Protein AF-A0A1V4V3R1-F1 (afdb_monomer_lite)

Radius of gyration: 16.83 Å; chains: 1; bounding box: 35×44×44 Å

Foldseek 3Di:
DQDVCVLCVVPDDFDQADPVQFQDDDDDDDDVLLVVLSVDSKFWEAEEEEEELAACDPLNVLLVSLLSNVLQNQLSNLSYHYTYGYHYYNNPPPLSVVCLAPEAEQVRDDPSLVSVVVVCPRPDQLHEYEYEHQWYDYDDYPDDAEGAKDDNQVRLYIYGYRDPQSLRVVQNNLVSLPHAADPPDLLASRDRDPPPVRRPPPPDDDNDDDNVSSVSSCVSSSTGID

pLDDT: mean 78.06, std 17.36, range [31.12, 96.81]

Sequence (226 aa):
MFSLRDTLANRPLPKGYNKGMGILVLCGNRPVSITCLRNSSCPESFVVHFKSVIPIDSWVDKCINQSLIAMQRLFAKGNIAVLRGTTEDLSDDPNTQSLQDLYIGAQGNTKDVDTLIGYQNYVGYDDVIIYIVKKITMAPTALGDSPDGTTIEQINGAAVIAKDDPWVIPHEIGHILGLPHIYYDPKRLMFPTSSEARWTNWEIDPLVLSTDEYLDMKNSGITKSC

Secondary structure (DSSP, 8-state):
---HHHHGGGS-PPTT--TTSSS---SSPPPHHHHHHHH-SS-EEEEEEEEESS---HHHHHHHHHHHHHHHHHHGGGTEEEEEEEEEE-TT-TTTGGGGEEEE-TTS--HHHHHHHTT-TT--TT-EEEEEESEEEE---SS---TTEEEEGGGTEEEEE--S-TTHHHHHHHHHTTPPP--S-TTSTT-S---TTSS---SS------HHHHHHHHHSSSSB--

Structure (mmCIF, N/CA/C/O backbone):
data_AF-A0A1V4V3R1-F1
#
_entry.id   AF-A0A1V4V3R1-F1
#
loop_
_atom_site.group_PDB
_atom_site.id
_atom_site.type_symbol
_atom_site.label_atom_id
_atom_site.label_alt_id
_atom_site.label_comp_id
_atom_site.label_asym_id
_atom_site.label_entity_id
_atom_site.label_seq_id
_atom_site.pdbx_PDB_ins_code
_atom_site.Cartn_x
_atom_site.Cartn_y
_atom_site.Cartn_z
_atom_site.occupancy
_atom_site.B_iso_or_equiv
_atom_site.auth_seq_id
_atom_site.auth_comp_id
_atom_site.auth_asym_id
_atom_site.auth_atom_id
_atom_site.pdbx_PDB_model_num
ATOM 1 N N . MET A 1 1 ? -2.209 -23.113 -20.712 1.00 31.12 1 MET A N 1
ATOM 2 C CA . MET A 1 1 ? -2.692 -21.841 -20.128 1.00 31.12 1 MET A CA 1
ATOM 3 C C . MET A 1 1 ? -1.868 -21.596 -18.862 1.00 31.12 1 MET A C 1
ATOM 5 O O . MET A 1 1 ? -2.247 -22.084 -17.815 1.00 31.12 1 MET A O 1
ATOM 9 N N . PHE A 1 2 ? -0.699 -20.952 -18.967 1.00 33.59 2 PHE A N 1
ATOM 10 C CA . PHE A 1 2 ? 0.265 -20.823 -17.854 1.00 33.59 2 PHE A CA 1
ATOM 11 C C . PHE A 1 2 ? -0.167 -19.727 -16.885 1.00 33.59 2 PHE A C 1
ATOM 13 O O . PHE A 1 2 ? -0.178 -18.559 -17.258 1.00 33.59 2 PHE A O 1
ATOM 20 N N . SER A 1 3 ? -0.634 -20.067 -15.694 1.00 39.91 3 SER A N 1
ATOM 21 C CA . SER A 1 3 ? -1.041 -19.065 -14.707 1.00 39.91 3 SER A CA 1
ATOM 22 C C . SER A 1 3 ? 0.199 -18.584 -13.952 1.00 39.91 3 SER A C 1
ATOM 24 O O . SER A 1 3 ? 1.081 -19.391 -13.695 1.00 39.91 3 SER A O 1
ATOM 26 N N . LEU A 1 4 ? 0.256 -17.318 -13.515 1.00 45.78 4 LEU A N 1
ATOM 27 C CA . LEU A 1 4 ? 1.265 -16.873 -12.532 1.00 45.78 4 LEU A CA 1
ATOM 28 C C . LEU A 1 4 ? 1.260 -17.747 -11.257 1.00 45.78 4 LEU A C 1
ATOM 30 O O . LEU A 1 4 ? 2.212 -17.703 -10.485 1.00 45.78 4 LEU A O 1
ATOM 34 N N . ARG A 1 5 ? 0.204 -18.561 -11.060 1.00 47.53 5 ARG A N 1
ATOM 35 C CA . ARG A 1 5 ? 0.172 -19.672 -10.100 1.00 47.53 5 ARG A CA 1
ATOM 36 C C . ARG A 1 5 ? 1.400 -20.573 -10.194 1.00 47.53 5 ARG A C 1
ATOM 38 O O . ARG A 1 5 ? 1.842 -20.998 -9.142 1.00 47.53 5 ARG A O 1
ATOM 45 N N . ASP A 1 6 ? 1.928 -20.845 -11.386 1.00 39.03 6 ASP A N 1
ATOM 46 C CA . ASP A 1 6 ? 3.035 -21.791 -11.576 1.00 39.03 6 ASP A CA 1
ATOM 47 C C . ASP A 1 6 ? 4.399 -21.127 -11.319 1.00 39.03 6 ASP A C 1
ATOM 49 O O . ASP A 1 6 ? 5.291 -21.755 -10.760 1.00 39.03 6 ASP A O 1
A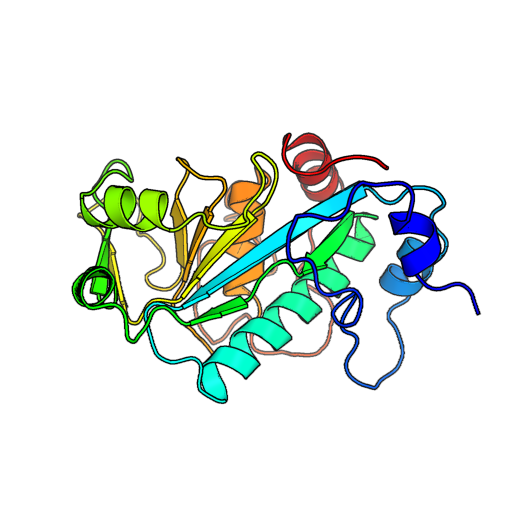TOM 53 N N . THR A 1 7 ? 4.548 -19.835 -11.638 1.00 43.34 7 THR A N 1
ATOM 54 C CA . THR A 1 7 ? 5.785 -19.069 -11.387 1.00 43.34 7 THR A CA 1
ATOM 55 C C . THR A 1 7 ? 5.934 -18.676 -9.912 1.00 43.34 7 THR A C 1
ATOM 57 O O . THR A 1 7 ? 7.035 -18.688 -9.375 1.00 43.34 7 THR A O 1
ATOM 60 N N . LEU A 1 8 ? 4.823 -18.388 -9.222 1.00 46.88 8 LEU A N 1
ATOM 61 C CA . LEU A 1 8 ? 4.808 -18.136 -7.773 1.00 46.88 8 LEU A CA 1
ATOM 62 C C . LEU A 1 8 ? 4.747 -19.425 -6.935 1.00 46.88 8 LEU A C 1
ATOM 64 O O . LEU A 1 8 ? 4.932 -19.358 -5.723 1.00 46.88 8 LEU A O 1
ATOM 68 N N . ALA A 1 9 ? 4.500 -20.594 -7.545 1.00 43.53 9 ALA A N 1
ATOM 69 C CA . ALA A 1 9 ? 4.400 -21.874 -6.833 1.00 43.53 9 ALA A CA 1
ATOM 70 C C . ALA A 1 9 ? 5.704 -22.300 -6.140 1.00 43.53 9 ALA A C 1
ATOM 72 O O . ALA A 1 9 ? 5.649 -23.119 -5.224 1.00 43.53 9 ALA A O 1
ATOM 73 N N . ASN A 1 10 ? 6.851 -21.749 -6.547 1.00 44.41 10 ASN A N 1
ATOM 74 C CA . ASN A 1 10 ? 8.146 -22.051 -5.933 1.00 44.41 10 ASN A CA 1
ATOM 75 C C . ASN A 1 10 ? 8.445 -21.207 -4.682 1.00 44.41 10 ASN A C 1
ATOM 77 O O . ASN A 1 10 ? 9.404 -21.507 -3.973 1.00 44.41 10 ASN A O 1
ATOM 81 N N . ARG A 1 11 ? 7.624 -20.194 -4.368 1.00 50.78 11 ARG A N 1
ATOM 82 C CA . ARG A 1 11 ? 7.742 -19.409 -3.133 1.00 50.78 11 ARG A CA 1
ATOM 83 C C . ARG A 1 11 ? 6.706 -19.901 -2.113 1.00 50.78 11 ARG A C 1
ATOM 85 O O . ARG A 1 11 ? 5.544 -20.099 -2.480 1.00 50.78 11 ARG A O 1
ATOM 92 N N . PRO A 1 12 ? 7.071 -20.085 -0.830 1.00 56.09 12 PRO A N 1
ATOM 93 C CA . PRO A 1 12 ? 6.089 -20.315 0.221 1.00 56.09 12 PRO A CA 1
ATOM 94 C C . PRO A 1 12 ? 5.124 -19.130 0.248 1.00 56.09 12 PRO A C 1
ATOM 96 O O . PRO A 1 12 ? 5.524 -18.001 0.521 1.00 56.09 12 PRO A O 1
ATOM 99 N N . LEU A 1 13 ? 3.860 -19.374 -0.094 1.00 58.53 13 LEU A N 1
ATOM 100 C CA . LEU A 1 13 ? 2.837 -18.339 -0.012 1.00 58.53 13 LEU A CA 1
ATOM 101 C C . LEU A 1 13 ? 2.621 -17.974 1.466 1.00 58.53 13 LEU A C 1
ATOM 103 O O . LEU A 1 13 ? 2.617 -18.885 2.304 1.00 58.53 13 LEU A O 1
ATOM 107 N N . PRO A 1 14 ? 2.407 -16.688 1.795 1.00 52.31 14 PRO A N 1
ATOM 108 C CA . PRO A 1 14 ? 2.120 -16.273 3.161 1.00 52.31 14 PRO A CA 1
ATOM 109 C C . PRO A 1 14 ? 0.958 -17.060 3.765 1.00 52.31 14 PRO A C 1
ATOM 111 O O . PRO A 1 14 ? 0.011 -17.473 3.081 1.00 52.31 14 PRO A O 1
ATOM 114 N N . LYS A 1 15 ? 1.013 -17.265 5.080 1.00 48.59 15 LYS A N 1
ATOM 115 C CA . LYS A 1 15 ? -0.049 -17.947 5.820 1.00 48.59 15 LYS A CA 1
ATOM 116 C C . LYS A 1 15 ? -1.345 -17.136 5.691 1.00 48.59 15 LYS A C 1
ATOM 118 O O . LYS A 1 15 ? -1.401 -16.006 6.146 1.00 48.59 15 LYS A O 1
ATOM 123 N N . GLY A 1 16 ? -2.380 -17.718 5.081 1.00 49.69 16 GLY A N 1
ATOM 124 C CA . GLY A 1 16 ? -3.655 -17.031 4.813 1.00 49.69 16 GLY A CA 1
ATOM 125 C C . GLY A 1 16 ? -3.794 -16.457 3.397 1.00 49.69 16 GLY A C 1
ATOM 126 O O . GLY A 1 16 ? -4.855 -15.937 3.059 1.00 49.69 16 GLY A O 1
ATOM 127 N N . TYR A 1 17 ? -2.776 -16.601 2.538 1.00 49.94 17 TYR A N 1
ATOM 128 C CA . TYR A 1 17 ? -2.851 -16.184 1.138 1.00 49.94 17 TYR A CA 1
ATOM 129 C C . TYR A 1 17 ? -3.963 -16.926 0.382 1.00 49.94 17 TYR A C 1
ATOM 131 O O . TYR A 1 17 ? -3.949 -18.156 0.239 1.00 49.94 17 TYR A O 1
ATOM 139 N N . ASN A 1 18 ? -4.914 -16.172 -0.168 1.00 52.94 18 ASN A N 1
ATOM 140 C CA . ASN A 1 18 ? -5.980 -16.730 -0.986 1.00 52.94 18 ASN A CA 1
ATOM 141 C C . ASN A 1 18 ? -5.496 -16.930 -2.434 1.00 52.94 18 ASN A C 1
ATOM 143 O O . ASN A 1 18 ? -5.419 -15.987 -3.218 1.00 52.94 18 ASN A O 1
ATOM 147 N N . LYS A 1 19 ? -5.254 -18.189 -2.828 1.00 51.94 19 LYS A N 1
ATOM 148 C CA . LYS A 1 19 ? -4.837 -18.593 -4.193 1.00 51.94 19 LYS A CA 1
ATOM 149 C C . LYS A 1 19 ? -5.827 -18.207 -5.311 1.00 51.94 19 LYS A C 1
ATOM 151 O O . LYS A 1 19 ? -5.508 -18.350 -6.499 1.00 51.94 19 LYS A O 1
ATOM 156 N N . GLY A 1 20 ? -7.043 -17.789 -4.960 1.00 46.41 20 GLY A N 1
ATOM 157 C CA . GLY A 1 20 ? -8.043 -17.231 -5.872 1.00 46.41 20 GLY A CA 1
ATOM 158 C C . GLY A 1 20 ? -7.865 -15.735 -6.155 1.00 46.41 20 GLY A C 1
ATOM 159 O O . GLY A 1 20 ? -8.338 -15.276 -7.188 1.00 46.41 20 GLY A O 1
ATOM 160 N N . MET A 1 21 ? -7.148 -14.997 -5.300 1.00 46.16 21 MET A N 1
ATOM 161 C CA . MET A 1 21 ? -6.995 -13.534 -5.352 1.00 46.16 21 MET A CA 1
ATOM 162 C C . MET A 1 21 ? -5.636 -13.078 -5.911 1.00 46.16 21 MET A C 1
ATOM 164 O O . MET A 1 21 ? -5.066 -12.122 -5.404 1.00 46.16 21 MET A O 1
ATOM 168 N N . GLY A 1 22 ? -5.093 -13.774 -6.919 1.00 54.47 22 GLY A N 1
ATOM 169 C CA . GLY A 1 22 ? -3.790 -13.464 -7.534 1.00 54.47 22 GLY A CA 1
ATOM 170 C C . GLY A 1 22 ? -3.706 -12.077 -8.205 1.00 54.47 22 GLY A C 1
ATOM 171 O O . GLY A 1 22 ? -4.208 -11.080 -7.701 1.00 54.47 22 GLY A O 1
ATOM 172 N N . ILE A 1 23 ? -3.065 -11.975 -9.374 1.00 53.31 23 ILE A N 1
ATOM 173 C CA . ILE A 1 23 ? -3.124 -10.718 -10.142 1.00 53.31 23 ILE A CA 1
ATOM 174 C C . ILE A 1 23 ? -4.581 -10.463 -10.552 1.00 53.31 23 ILE A C 1
ATOM 176 O O . ILE A 1 23 ? -5.143 -11.213 -11.357 1.00 53.31 23 ILE A O 1
ATOM 180 N N . LEU A 1 24 ? -5.190 -9.421 -9.983 1.00 51.38 24 LEU A N 1
ATOM 181 C CA . LEU A 1 24 ? -6.538 -8.980 -10.303 1.00 51.38 24 LEU A CA 1
ATOM 182 C C . LEU A 1 24 ? -6.451 -8.172 -11.597 1.00 51.38 24 LEU A C 1
ATOM 184 O O . LEU A 1 24 ? -5.857 -7.101 -11.658 1.00 51.38 24 LEU A O 1
ATOM 188 N N . VAL A 1 25 ? -7.048 -8.689 -12.666 1.00 49.62 25 VAL A N 1
ATOM 189 C CA . VAL A 1 25 ? -7.220 -7.931 -13.907 1.00 49.62 25 VAL A CA 1
ATOM 190 C C . VAL A 1 25 ? -8.714 -7.799 -14.145 1.00 49.62 25 VAL A C 1
ATOM 192 O O . VAL A 1 25 ? -9.355 -8.770 -14.543 1.00 49.62 25 VAL A O 1
ATOM 195 N N . LEU A 1 26 ? -9.274 -6.611 -13.896 1.00 43.44 26 LEU A N 1
ATOM 196 C CA . LEU A 1 26 ? -10.630 -6.296 -14.352 1.00 43.44 26 LEU A CA 1
ATOM 197 C C . LEU A 1 26 ? -10.684 -6.404 -15.882 1.00 43.44 26 LEU A C 1
ATOM 199 O O . LEU A 1 26 ? -9.720 -6.051 -16.568 1.00 43.44 26 LEU A O 1
ATOM 203 N N . CYS A 1 27 ? -11.796 -6.938 -16.389 1.00 37.09 27 CYS A N 1
ATOM 204 C CA . CYS A 1 27 ? -12.039 -7.243 -17.798 1.00 37.09 27 CYS A CA 1
ATOM 205 C C . CYS A 1 27 ? -11.558 -6.123 -18.743 1.00 37.09 27 CYS A C 1
ATOM 207 O O . CYS A 1 27 ? -11.876 -4.954 -18.544 1.00 37.09 27 CYS A O 1
ATOM 209 N N . GLY A 1 28 ? -10.796 -6.491 -19.778 1.00 48.78 28 GLY A N 1
ATOM 210 C CA . GLY A 1 28 ? -10.224 -5.570 -20.764 1.00 48.78 28 GLY A CA 1
ATOM 211 C C . GLY A 1 28 ? -8.965 -6.133 -21.429 1.00 48.78 28 GLY A C 1
ATOM 212 O O . GLY A 1 28 ? -8.485 -7.213 -21.066 1.00 48.78 28 GLY A O 1
ATOM 213 N N . ASN A 1 29 ? -8.415 -5.401 -22.405 1.00 52.25 29 ASN A N 1
ATOM 214 C CA . ASN A 1 29 ? -7.129 -5.747 -23.010 1.00 52.25 29 ASN A CA 1
ATOM 215 C C . ASN A 1 29 ? -6.037 -5.715 -21.938 1.00 52.25 29 ASN A C 1
ATOM 217 O O . ASN A 1 29 ? -5.848 -4.712 -21.247 1.00 52.25 29 ASN A O 1
ATOM 221 N N . ARG A 1 30 ? -5.319 -6.829 -21.785 1.00 64.06 30 ARG A N 1
ATOM 222 C CA . ARG A 1 30 ? -4.213 -6.913 -20.830 1.00 64.06 30 ARG A CA 1
ATOM 223 C C . ARG A 1 30 ? -3.084 -5.985 -21.281 1.00 64.06 30 ARG A C 1
ATOM 225 O O . ARG A 1 30 ? -2.661 -6.103 -22.431 1.00 64.06 30 ARG A O 1
ATOM 232 N N . PRO A 1 31 ? -2.552 -5.121 -20.399 1.00 70.81 31 PRO A N 1
ATOM 233 C CA . PRO A 1 31 ? -1.359 -4.351 -20.718 1.00 70.81 31 PRO A CA 1
ATOM 234 C C . PRO A 1 31 ? -0.189 -5.266 -21.099 1.00 70.81 31 PRO A C 1
ATOM 236 O O . PRO A 1 31 ? -0.043 -6.372 -20.564 1.00 70.81 31 PRO A O 1
ATOM 239 N N . VAL A 1 32 ? 0.669 -4.792 -22.005 1.00 74.88 32 VAL A N 1
ATOM 240 C CA . VAL A 1 32 ? 1.872 -5.525 -22.432 1.00 74.88 32 VAL A CA 1
ATOM 241 C C . VAL A 1 32 ? 2.773 -5.828 -21.234 1.00 74.88 32 VAL A C 1
ATOM 243 O O . VAL A 1 32 ? 3.261 -6.946 -21.128 1.00 74.88 32 VAL A O 1
ATOM 246 N N . SER A 1 33 ? 2.898 -4.903 -20.275 1.00 73.88 33 SER A N 1
ATOM 247 C CA . SER A 1 33 ? 3.671 -5.100 -19.040 1.00 73.88 33 SER A CA 1
ATOM 248 C C . SER A 1 33 ? 3.222 -6.324 -18.238 1.00 73.88 33 SER A C 1
ATOM 250 O O . SER A 1 33 ? 4.049 -7.144 -17.856 1.00 73.88 33 SER A O 1
ATOM 252 N N . ILE A 1 34 ? 1.911 -6.516 -18.060 1.00 74.38 34 ILE A N 1
ATOM 253 C CA . ILE A 1 34 ? 1.342 -7.699 -17.389 1.00 74.38 34 ILE A CA 1
ATOM 254 C C . ILE A 1 34 ? 1.659 -8.981 -18.168 1.00 74.38 34 ILE A C 1
ATOM 256 O O . ILE A 1 34 ? 1.902 -10.036 -17.582 1.00 74.38 34 ILE A O 1
ATOM 260 N N . THR A 1 35 ? 1.662 -8.901 -19.499 1.00 75.44 35 THR A N 1
ATOM 261 C CA . THR A 1 35 ? 2.018 -10.037 -20.359 1.00 75.44 35 THR A CA 1
ATOM 262 C C . THR A 1 35 ? 3.505 -10.375 -20.239 1.00 75.44 35 THR A C 1
ATOM 264 O O . THR A 1 35 ? 3.841 -11.547 -20.089 1.00 75.44 35 THR A O 1
ATOM 267 N N . CYS A 1 36 ? 4.384 -9.370 -20.233 1.00 76.44 36 CYS A N 1
ATOM 268 C CA . CYS A 1 36 ? 5.820 -9.535 -20.016 1.00 76.44 36 CYS A CA 1
ATOM 269 C C . CYS A 1 36 ? 6.115 -10.137 -18.640 1.00 76.44 36 CYS A C 1
ATOM 271 O O . CYS A 1 36 ? 6.810 -11.144 -18.566 1.00 76.44 36 CYS A O 1
ATOM 273 N N . LEU A 1 37 ? 5.515 -9.594 -17.576 1.00 80.31 37 LEU A N 1
ATOM 274 C CA . LEU A 1 37 ? 5.662 -10.097 -16.208 1.00 80.31 37 LEU A CA 1
ATOM 275 C C . LEU A 1 37 ? 5.260 -11.575 -16.099 1.00 80.31 37 LEU A C 1
ATOM 277 O O . LEU A 1 37 ? 5.942 -12.364 -15.459 1.00 80.31 37 LEU A O 1
ATOM 281 N N . ARG A 1 38 ? 4.171 -11.978 -16.763 1.00 73.50 38 ARG A N 1
ATOM 282 C CA . ARG A 1 38 ? 3.715 -13.377 -16.787 1.00 73.50 38 ARG A CA 1
ATOM 283 C C . ARG A 1 38 ? 4.661 -14.314 -17.533 1.00 73.50 38 ARG A C 1
ATOM 285 O O . ARG A 1 38 ? 4.736 -15.488 -17.185 1.00 73.50 38 ARG A O 1
ATOM 292 N N . ASN A 1 39 ? 5.321 -13.816 -18.572 1.00 76.19 39 ASN A N 1
ATOM 293 C CA . ASN A 1 39 ? 6.297 -14.584 -19.339 1.00 76.19 39 ASN A CA 1
ATOM 294 C C . ASN A 1 39 ? 7.693 -14.555 -18.698 1.00 76.19 39 ASN A C 1
ATOM 296 O O . ASN A 1 39 ? 8.578 -15.282 -19.143 1.00 76.19 39 ASN A O 1
ATOM 300 N N . SER A 1 40 ? 7.888 -13.728 -17.669 1.00 77.06 40 SER A N 1
ATOM 301 C CA . SER A 1 40 ? 9.103 -13.697 -16.871 1.00 77.06 40 SER A CA 1
ATOM 302 C C . SER A 1 40 ? 9.252 -15.015 -16.120 1.00 77.06 40 SER A C 1
ATOM 304 O O . SER A 1 40 ? 8.325 -15.476 -15.451 1.00 77.06 40 SER A O 1
ATOM 306 N N . SER A 1 41 ? 10.425 -15.634 -16.229 1.00 75.81 41 SER A N 1
ATOM 307 C CA . SER A 1 41 ? 10.733 -16.877 -15.517 1.00 75.81 41 SER A CA 1
ATOM 308 C C . SER A 1 41 ? 10.858 -16.666 -14.010 1.00 75.81 41 SER A C 1
ATOM 310 O O . SER A 1 41 ? 10.723 -17.624 -13.256 1.00 75.81 41 SER A O 1
ATOM 312 N N . CYS A 1 42 ? 11.141 -15.430 -13.587 1.00 76.50 42 CYS A N 1
ATOM 313 C CA . CYS A 1 42 ? 11.389 -15.079 -12.198 1.00 76.50 42 CYS A CA 1
ATOM 314 C C . CYS A 1 42 ? 11.141 -13.583 -11.945 1.00 76.50 42 CYS A C 1
ATOM 316 O O . CYS A 1 42 ? 12.094 -12.811 -11.826 1.00 76.50 42 CYS A O 1
ATOM 318 N N . PRO A 1 43 ? 9.880 -13.123 -11.944 1.00 83.50 43 PRO A N 1
ATOM 319 C CA . PRO A 1 43 ? 9.595 -11.740 -11.600 1.00 83.50 43 PRO A CA 1
ATOM 320 C C . PRO A 1 43 ? 9.915 -11.483 -10.127 1.00 83.50 43 PRO A C 1
ATOM 322 O O . PRO A 1 43 ? 9.620 -12.318 -9.266 1.00 83.50 43 PRO A O 1
ATOM 325 N N . GLU A 1 44 ? 10.479 -10.314 -9.829 1.00 90.06 44 GLU A N 1
ATOM 326 C CA . GLU A 1 44 ? 10.577 -9.863 -8.448 1.00 90.06 44 GLU A CA 1
ATOM 327 C C . GLU A 1 44 ? 9.171 -9.633 -7.872 1.00 90.06 44 GLU A C 1
ATOM 329 O O . GLU A 1 44 ? 8.232 -9.348 -8.614 1.00 90.06 44 GLU A O 1
ATOM 334 N N . SER A 1 45 ? 8.972 -9.793 -6.563 1.00 90.94 45 SER A N 1
ATOM 335 C CA . SER A 1 45 ? 7.636 -9.702 -5.967 1.00 90.94 45 SER A CA 1
ATOM 336 C C . SER A 1 45 ? 7.617 -9.330 -4.489 1.00 90.94 45 SER A C 1
ATOM 338 O O . SER A 1 45 ? 8.520 -9.683 -3.725 1.00 90.94 45 SER A O 1
ATOM 340 N N . PHE A 1 46 ? 6.519 -8.700 -4.077 1.00 92.25 46 PHE A N 1
ATOM 341 C CA . PHE A 1 46 ? 6.161 -8.461 -2.679 1.00 92.25 46 PHE A CA 1
ATOM 342 C C . PHE A 1 46 ? 4.655 -8.672 -2.466 1.00 92.25 46 PHE A C 1
ATOM 344 O O . PHE A 1 46 ? 3.873 -8.731 -3.425 1.00 92.25 46 PHE A O 1
ATOM 351 N N . VAL A 1 47 ? 4.251 -8.824 -1.205 1.00 91.56 47 VAL A N 1
ATOM 352 C CA . VAL A 1 47 ? 2.858 -9.062 -0.805 1.00 91.56 47 VAL A CA 1
ATOM 353 C C . VAL A 1 47 ? 2.320 -7.820 -0.107 1.00 91.56 47 VAL A C 1
ATOM 355 O O . VAL A 1 47 ? 3.024 -7.215 0.689 1.00 91.56 47 VAL A O 1
ATOM 358 N N . VAL A 1 48 ? 1.075 -7.447 -0.397 1.00 93.38 48 VAL A N 1
ATOM 359 C CA . VAL A 1 48 ? 0.373 -6.324 0.236 1.00 93.38 48 VAL A CA 1
ATOM 360 C C . VAL A 1 48 ? -0.855 -6.834 0.974 1.00 93.38 48 VAL A C 1
ATOM 362 O O . VAL A 1 48 ? -1.737 -7.451 0.371 1.00 93.38 48 VAL A O 1
ATOM 365 N N . HIS A 1 49 ? -0.926 -6.549 2.266 1.00 94.25 49 HIS A N 1
ATOM 366 C CA . HIS A 1 49 ? -2.058 -6.817 3.142 1.00 94.25 49 HIS A CA 1
ATOM 367 C C . HIS A 1 49 ? -2.852 -5.533 3.368 1.00 94.25 49 HIS A C 1
ATOM 369 O O . HIS A 1 49 ? -2.278 -4.456 3.499 1.00 94.25 49 HIS A O 1
ATOM 375 N N . PHE A 1 50 ? -4.172 -5.656 3.446 1.00 94.94 50 PHE A N 1
ATOM 376 C CA . PHE A 1 50 ? -5.070 -4.543 3.739 1.00 94.94 50 PHE A CA 1
ATOM 377 C C . PHE A 1 50 ? -5.768 -4.791 5.068 1.00 94.94 50 PHE A C 1
ATOM 379 O O . PHE A 1 50 ? -6.303 -5.877 5.295 1.00 94.94 50 PHE A O 1
ATOM 386 N N . LYS A 1 51 ? -5.795 -3.784 5.933 1.00 95.81 51 LYS A N 1
ATOM 387 C CA . LYS A 1 51 ? -6.534 -3.811 7.193 1.00 95.81 51 LYS A CA 1
ATOM 388 C C . LYS A 1 51 ? -7.335 -2.528 7.309 1.00 95.81 51 LYS A C 1
ATOM 390 O O . LYS A 1 51 ? -6.780 -1.449 7.149 1.00 95.81 51 LYS A O 1
ATOM 395 N N . SER A 1 52 ? -8.630 -2.623 7.556 1.00 96.06 52 SER A N 1
ATOM 396 C CA . SER A 1 52 ? -9.498 -1.450 7.635 1.00 96.06 52 SER A CA 1
ATOM 397 C C . SER A 1 52 ? -9.984 -1.263 9.060 1.00 96.06 52 SER A C 1
ATOM 399 O O . SER A 1 52 ? -10.578 -2.176 9.615 1.00 96.06 52 SER A O 1
ATOM 401 N N . VAL A 1 53 ? -9.734 -0.101 9.669 1.00 95.75 53 VAL A N 1
ATOM 402 C CA . VAL A 1 53 ? -10.301 0.242 10.994 1.00 95.75 53 VAL A CA 1
ATOM 403 C C . VAL A 1 53 ? -11.683 0.900 10.878 1.00 95.75 53 VAL A C 1
ATOM 405 O O . VAL A 1 53 ? -12.337 1.186 11.879 1.00 95.75 53 VAL A O 1
ATOM 408 N N . ILE A 1 54 ? -12.131 1.133 9.643 1.00 95.69 54 ILE A N 1
ATOM 409 C CA . ILE A 1 54 ? -13.511 1.465 9.273 1.00 95.69 54 ILE A CA 1
ATOM 410 C C . ILE A 1 54 ? -14.156 0.267 8.558 1.00 95.69 54 ILE A C 1
ATOM 412 O O . ILE A 1 54 ? -13.414 -0.536 7.987 1.00 95.69 54 ILE A O 1
ATOM 416 N N . PRO A 1 55 ? -15.496 0.134 8.545 1.00 96.81 55 PRO A N 1
ATOM 417 C CA . PRO A 1 55 ? -16.142 -1.006 7.899 1.00 96.81 55 PRO A CA 1
ATOM 418 C C . PRO A 1 55 ? -15.750 -1.124 6.424 1.00 96.81 55 PRO A C 1
ATOM 420 O O . PRO A 1 55 ? -15.725 -0.119 5.706 1.00 96.81 55 PRO A O 1
ATOM 423 N N . ILE A 1 56 ? -15.476 -2.342 5.955 1.00 95.81 56 ILE A N 1
ATOM 424 C CA . ILE A 1 56 ? -15.217 -2.601 4.534 1.00 95.81 56 ILE A CA 1
ATOM 425 C C . ILE A 1 56 ? -16.556 -2.659 3.795 1.00 95.81 56 ILE A C 1
ATOM 427 O O . ILE A 1 56 ? -17.146 -3.718 3.580 1.00 95.81 56 ILE A O 1
ATOM 431 N N . ASP A 1 57 ? -17.047 -1.488 3.406 1.00 94.62 57 ASP A N 1
ATOM 432 C CA . ASP A 1 57 ? -18.200 -1.348 2.524 1.00 94.62 57 ASP A CA 1
ATOM 433 C C . ASP A 1 57 ? -17.796 -1.403 1.034 1.00 94.62 57 ASP A C 1
ATOM 435 O O . ASP A 1 57 ? -16.635 -1.614 0.668 1.00 94.62 57 ASP A O 1
ATOM 439 N N . SER A 1 58 ? -18.765 -1.201 0.136 1.00 92.31 58 SER A N 1
ATOM 440 C CA . SER A 1 58 ? -18.506 -1.196 -1.309 1.00 92.31 58 SER A CA 1
ATOM 441 C C . SER A 1 58 ? -17.533 -0.102 -1.759 1.00 92.31 58 SER A C 1
ATOM 443 O O . SER A 1 58 ? -16.925 -0.235 -2.820 1.00 92.31 58 SER A O 1
ATOM 445 N N . TRP A 1 59 ? -17.410 0.991 -1.003 1.00 90.56 59 TRP A N 1
ATOM 446 C CA . TRP A 1 59 ? -16.503 2.089 -1.323 1.00 90.56 59 TRP A CA 1
ATOM 447 C C . TRP A 1 59 ? -15.065 1.735 -0.950 1.00 90.56 59 TRP A C 1
ATOM 449 O O . TRP A 1 59 ? -14.166 1.850 -1.784 1.00 90.56 59 TRP A O 1
ATOM 459 N N . VAL A 1 60 ? -14.853 1.237 0.268 1.00 93.38 60 VAL A N 1
ATOM 460 C CA . VAL A 1 60 ? -13.536 0.781 0.731 1.00 93.38 60 VAL A CA 1
ATOM 461 C C . VAL A 1 60 ? -13.031 -0.372 -0.136 1.00 93.38 60 VAL A C 1
ATOM 463 O O . VAL A 1 60 ? -11.889 -0.337 -0.597 1.00 93.38 60 VAL A O 1
ATOM 466 N N . ASP A 1 61 ? -13.882 -1.355 -0.446 1.00 91.62 61 ASP A N 1
ATOM 467 C CA . ASP A 1 61 ? -13.509 -2.463 -1.333 1.00 91.62 61 ASP A CA 1
ATOM 468 C C . ASP A 1 61 ? -13.158 -1.976 -2.751 1.00 91.62 61 ASP A C 1
ATOM 470 O O . ASP A 1 61 ? -12.166 -2.419 -3.340 1.00 91.62 61 ASP A O 1
ATOM 474 N N . LYS A 1 62 ? -13.907 -1.003 -3.292 1.00 88.50 62 LYS A N 1
ATOM 475 C CA . LYS A 1 62 ? -13.586 -0.375 -4.581 1.00 88.50 62 LYS A CA 1
ATOM 476 C C . LYS A 1 62 ? -12.215 0.305 -4.544 1.00 88.50 62 LYS A C 1
ATOM 478 O O . LYS A 1 62 ? -11.421 0.056 -5.450 1.00 88.50 62 LYS A O 1
ATOM 483 N N . CYS A 1 63 ? -11.922 1.094 -3.510 1.00 89.44 63 CYS A N 1
ATOM 484 C CA . CYS A 1 63 ? -10.628 1.755 -3.324 1.00 89.44 63 CYS A CA 1
ATOM 485 C C . CYS A 1 63 ? -9.474 0.734 -3.324 1.00 89.44 63 CYS A C 1
ATOM 487 O O . CYS A 1 63 ? -8.577 0.813 -4.166 1.00 89.44 63 CYS A O 1
ATOM 489 N N . ILE A 1 64 ? -9.559 -0.303 -2.477 1.00 90.81 64 ILE A N 1
ATOM 490 C CA . ILE A 1 64 ? -8.561 -1.385 -2.390 1.00 90.81 64 ILE A CA 1
ATOM 491 C C . ILE A 1 64 ? -8.329 -2.028 -3.757 1.00 90.81 64 ILE A C 1
ATOM 493 O O . ILE A 1 64 ? -7.190 -2.172 -4.210 1.00 90.81 64 ILE A O 1
ATOM 497 N N . ASN A 1 65 ? -9.409 -2.433 -4.424 1.00 88.44 65 ASN A N 1
ATOM 498 C CA . ASN A 1 65 ? -9.315 -3.177 -5.672 1.00 88.44 65 ASN A CA 1
ATOM 499 C C . ASN A 1 65 ? -8.765 -2.306 -6.808 1.00 88.44 65 ASN A C 1
ATOM 501 O O . ASN A 1 65 ? -7.920 -2.771 -7.575 1.00 88.44 65 ASN A O 1
ATOM 505 N N . GLN A 1 66 ? -9.192 -1.045 -6.910 1.00 87.06 66 GLN A N 1
ATOM 506 C CA . GLN A 1 66 ? -8.685 -0.121 -7.923 1.00 87.06 66 GLN A CA 1
ATOM 507 C C . GLN A 1 66 ? -7.198 0.181 -7.718 1.00 87.06 66 GLN A C 1
ATOM 509 O O . GLN A 1 66 ? -6.431 0.092 -8.681 1.00 87.06 66 GLN A O 1
ATOM 514 N N . SER A 1 67 ? -6.770 0.439 -6.482 1.00 88.06 67 SER A N 1
ATOM 515 C CA . SER A 1 67 ? -5.359 0.645 -6.157 1.00 88.06 67 SER A CA 1
ATOM 516 C C . SER A 1 67 ? -4.507 -0.587 -6.427 1.00 88.06 67 SER A C 1
ATOM 518 O O . SER A 1 67 ? -3.445 -0.477 -7.037 1.00 88.06 67 SER A O 1
ATOM 520 N N . LEU A 1 68 ? -4.974 -1.782 -6.056 1.00 88.19 68 LEU A N 1
ATOM 521 C CA . LEU A 1 68 ? -4.248 -3.022 -6.331 1.00 88.19 68 LEU A CA 1
ATOM 522 C C . LEU A 1 68 ? -4.029 -3.233 -7.835 1.00 88.19 68 LEU A C 1
ATOM 524 O O . LEU A 1 68 ? -2.928 -3.584 -8.260 1.00 88.19 68 LEU A O 1
ATOM 528 N N . ILE A 1 69 ? -5.052 -2.981 -8.652 1.00 83.62 69 ILE A N 1
ATOM 529 C CA . ILE A 1 69 ? -4.951 -3.085 -10.113 1.00 83.62 69 ILE A CA 1
ATOM 530 C C . ILE A 1 69 ? -3.980 -2.044 -10.664 1.00 83.62 69 ILE A C 1
ATOM 532 O O . ILE A 1 69 ? -3.175 -2.360 -11.544 1.00 83.62 69 ILE A O 1
ATOM 536 N N . ALA A 1 70 ? -4.051 -0.811 -10.164 1.00 83.75 70 ALA A N 1
ATOM 537 C CA . ALA A 1 70 ? -3.156 0.266 -10.560 1.00 83.75 70 ALA A CA 1
ATOM 538 C C . ALA A 1 70 ? -1.690 -0.106 -10.279 1.00 83.75 70 ALA A C 1
ATOM 540 O O . ALA A 1 70 ? -0.867 -0.060 -11.197 1.00 83.75 70 ALA A O 1
ATOM 541 N N . MET A 1 71 ? -1.390 -0.601 -9.072 1.00 88.62 71 MET A N 1
ATOM 542 C CA . MET A 1 71 ? -0.059 -1.099 -8.704 1.00 88.62 71 MET A CA 1
ATOM 543 C C . MET A 1 71 ? 0.395 -2.247 -9.596 1.00 88.62 71 MET A C 1
ATOM 545 O O . MET A 1 71 ? 1.488 -2.203 -10.153 1.00 88.62 71 MET A O 1
ATOM 549 N N . GLN A 1 72 ? -0.449 -3.266 -9.779 1.00 87.62 72 GLN A N 1
ATOM 550 C CA . GLN A 1 72 ? -0.104 -4.433 -10.590 1.00 87.62 72 GLN A CA 1
ATOM 551 C C . GLN A 1 72 ? 0.234 -4.036 -12.028 1.00 87.62 72 GLN A C 1
ATOM 553 O O . GLN A 1 72 ? 1.165 -4.584 -12.610 1.00 87.62 72 GLN A O 1
ATOM 558 N N . ARG A 1 73 ? -0.482 -3.068 -12.611 1.00 84.56 73 ARG A N 1
ATOM 559 C CA . ARG A 1 73 ? -0.207 -2.576 -13.969 1.00 84.56 73 ARG A CA 1
ATOM 560 C C . ARG A 1 73 ? 1.067 -1.744 -14.048 1.00 84.56 73 ARG A C 1
ATOM 562 O O . ARG A 1 73 ? 1.833 -1.927 -14.999 1.00 84.56 73 ARG A O 1
ATOM 569 N N . LEU A 1 74 ? 1.263 -0.838 -13.090 1.00 87.50 74 LEU A N 1
ATOM 570 C CA . LEU A 1 74 ? 2.402 0.072 -13.049 1.00 87.50 74 LEU A CA 1
ATOM 571 C C . LEU A 1 74 ? 3.697 -0.696 -12.768 1.00 87.50 74 LEU A C 1
ATOM 573 O O . LEU A 1 74 ? 4.612 -0.671 -13.585 1.00 87.50 74 LEU A O 1
ATOM 577 N N . PHE A 1 75 ? 3.747 -1.462 -11.681 1.00 90.06 75 PHE A N 1
ATOM 578 C CA . PHE A 1 75 ? 4.966 -2.136 -11.224 1.00 90.06 75 PHE A CA 1
ATOM 579 C C . PHE A 1 75 ? 5.374 -3.304 -12.132 1.00 90.06 75 PHE A C 1
ATOM 581 O O . PHE A 1 75 ? 6.564 -3.587 -12.282 1.00 90.06 75 PHE A O 1
ATOM 588 N N . ALA A 1 76 ? 4.425 -3.886 -12.876 1.00 88.06 76 ALA A N 1
ATOM 589 C CA . ALA A 1 76 ? 4.741 -4.852 -13.925 1.00 88.06 76 ALA A CA 1
ATOM 590 C C . ALA A 1 76 ? 5.625 -4.276 -15.043 1.00 88.06 76 ALA A C 1
ATOM 592 O O . ALA A 1 76 ? 6.337 -5.041 -15.693 1.00 88.06 76 ALA A O 1
ATOM 593 N N . LYS A 1 77 ? 5.615 -2.952 -15.288 1.00 87.44 77 LYS A N 1
ATOM 594 C CA . LYS A 1 77 ? 6.537 -2.321 -16.253 1.00 87.44 77 LYS A CA 1
ATOM 595 C C . LYS A 1 77 ? 8.000 -2.478 -15.812 1.00 87.44 77 LYS A C 1
ATOM 597 O O . LYS A 1 77 ? 8.868 -2.608 -16.666 1.00 87.44 77 LYS A O 1
ATOM 602 N N . GLY A 1 78 ? 8.247 -2.536 -14.503 1.00 89.00 78 GLY A N 1
ATOM 603 C CA . GLY A 1 78 ? 9.546 -2.831 -13.900 1.00 89.00 78 GLY A CA 1
ATOM 604 C C . GLY A 1 78 ? 9.806 -4.315 -13.636 1.00 89.00 78 GLY A C 1
ATOM 605 O O . GLY A 1 78 ? 10.774 -4.626 -12.956 1.00 89.00 78 GLY A O 1
ATOM 606 N N . ASN A 1 79 ? 8.977 -5.241 -14.138 1.00 89.56 79 ASN A N 1
ATOM 607 C CA . ASN A 1 79 ? 9.046 -6.679 -13.822 1.00 89.56 79 ASN A CA 1
ATOM 608 C C . ASN A 1 79 ? 8.815 -7.015 -12.328 1.00 89.56 79 ASN A C 1
ATOM 610 O O . ASN A 1 79 ? 9.223 -8.074 -11.862 1.00 89.56 79 ASN A O 1
ATOM 614 N N . ILE A 1 80 ? 8.110 -6.150 -11.591 1.00 91.00 80 ILE A N 1
ATOM 615 C CA . ILE A 1 80 ? 7.752 -6.380 -10.187 1.00 91.00 80 ILE A CA 1
ATOM 616 C C . ILE A 1 80 ? 6.283 -6.820 -10.103 1.00 91.00 80 ILE A C 1
ATOM 618 O O . ILE A 1 80 ? 5.376 -6.129 -10.572 1.00 91.00 80 ILE A O 1
ATOM 622 N N . ALA A 1 81 ? 6.035 -7.979 -9.500 1.00 90.12 81 ALA A N 1
ATOM 623 C CA . ALA A 1 81 ? 4.711 -8.521 -9.241 1.00 90.12 81 ALA A CA 1
ATOM 624 C C . ALA A 1 81 ? 4.204 -8.107 -7.853 1.00 90.12 81 ALA A C 1
ATOM 626 O O . ALA A 1 81 ? 4.860 -8.333 -6.839 1.00 90.12 81 ALA A O 1
ATOM 627 N N . VAL A 1 82 ? 2.985 -7.570 -7.809 1.00 89.75 82 VAL A N 1
ATOM 628 C CA . VAL A 1 82 ? 2.297 -7.225 -6.557 1.00 89.75 82 VAL A CA 1
ATOM 629 C C . VAL A 1 82 ? 1.276 -8.301 -6.231 1.00 89.75 82 VAL A C 1
ATOM 631 O O . VAL A 1 82 ? 0.349 -8.549 -7.012 1.00 89.75 82 VAL A O 1
ATOM 634 N N . LEU A 1 83 ? 1.437 -8.944 -5.079 1.00 87.88 83 LEU A N 1
ATOM 635 C CA . LEU A 1 83 ? 0.584 -10.038 -4.628 1.00 87.88 83 LEU A CA 1
ATOM 636 C C . LEU A 1 83 ? -0.357 -9.545 -3.530 1.00 87.88 83 LEU A C 1
ATOM 638 O O . LEU A 1 83 ? 0.077 -8.885 -2.594 1.00 87.88 83 LEU A O 1
ATOM 642 N N . ARG A 1 84 ? -1.647 -9.884 -3.607 1.00 87.81 84 ARG A N 1
ATOM 643 C CA . ARG A 1 84 ? -2.593 -9.571 -2.529 1.00 87.81 84 ARG A CA 1
ATOM 644 C C . ARG A 1 84 ? -2.471 -10.597 -1.404 1.00 87.81 84 ARG A C 1
ATOM 646 O O . ARG A 1 84 ? -2.659 -11.786 -1.645 1.00 87.81 84 ARG A O 1
ATOM 653 N N . GLY A 1 85 ? -2.183 -10.131 -0.198 1.00 88.50 85 GLY A N 1
ATOM 654 C CA . GLY A 1 85 ? -2.244 -10.895 1.042 1.00 88.50 85 GLY A CA 1
ATOM 655 C C . GLY A 1 85 ? -3.664 -10.948 1.608 1.00 88.50 85 GLY A C 1
ATOM 656 O O . GLY A 1 85 ? -4.640 -11.155 0.881 1.00 88.50 85 GLY A O 1
ATOM 657 N N . THR A 1 86 ? -3.784 -10.775 2.923 1.00 89.88 86 THR A N 1
ATOM 658 C CA . THR A 1 86 ? -5.079 -10.714 3.611 1.00 89.88 86 THR A CA 1
ATOM 659 C C . THR A 1 86 ? -5.775 -9.372 3.385 1.00 89.88 86 THR A C 1
ATOM 661 O O . THR A 1 86 ? -5.162 -8.353 3.063 1.00 89.88 86 THR A O 1
ATOM 664 N N . THR A 1 87 ? -7.097 -9.382 3.519 1.00 93.12 87 THR A N 1
ATOM 665 C CA . THR A 1 87 ? -7.914 -8.178 3.671 1.00 93.12 87 THR A CA 1
ATOM 666 C C . THR A 1 87 ? -8.759 -8.403 4.913 1.00 93.12 87 THR A C 1
ATOM 668 O O . THR A 1 87 ? -9.514 -9.373 4.958 1.00 93.12 87 THR A O 1
ATOM 671 N N . GLU A 1 88 ? -8.564 -7.575 5.932 1.00 94.25 88 GLU A N 1
ATOM 672 C CA . GLU A 1 88 ? -9.169 -7.744 7.253 1.00 94.25 88 GLU A CA 1
ATOM 673 C C . GLU A 1 88 ? -9.983 -6.507 7.624 1.00 94.25 88 GLU A C 1
ATOM 675 O O . GLU A 1 88 ? -9.489 -5.381 7.540 1.00 94.25 88 GLU A O 1
ATOM 680 N N . ASP A 1 89 ? -11.225 -6.736 8.042 1.00 94.88 89 ASP A N 1
ATOM 681 C CA . ASP A 1 89 ? -12.065 -5.712 8.649 1.00 94.88 89 ASP A CA 1
ATOM 682 C C . ASP A 1 89 ? -11.834 -5.719 10.164 1.00 94.88 89 ASP A C 1
ATOM 684 O O . ASP A 1 89 ? -12.033 -6.738 10.830 1.00 94.88 89 ASP A O 1
ATOM 688 N N . LEU A 1 90 ? -11.351 -4.597 10.688 1.00 95.56 90 LEU A N 1
ATOM 689 C CA . LEU A 1 90 ? -11.088 -4.362 12.103 1.00 95.56 90 LEU A CA 1
ATOM 690 C C . LEU A 1 90 ? -12.109 -3.392 12.712 1.00 95.56 90 LEU A C 1
ATOM 692 O O . LEU A 1 90 ? -11.924 -2.997 13.860 1.00 95.56 90 LEU A O 1
ATOM 696 N N . SER A 1 91 ? -13.151 -2.976 11.982 1.00 94.81 91 SER A N 1
ATOM 697 C CA . SER A 1 91 ? -14.068 -1.913 12.418 1.00 94.81 91 SER A CA 1
ATOM 698 C C . SER A 1 91 ? -14.872 -2.245 13.668 1.00 94.81 91 SER A C 1
ATOM 700 O O . SER A 1 91 ? -15.284 -1.343 14.397 1.00 94.81 91 SER A O 1
ATOM 702 N N . ASP A 1 92 ? -15.098 -3.537 13.902 1.00 92.69 92 ASP A N 1
ATOM 703 C CA . ASP A 1 92 ? -15.867 -4.045 15.037 1.00 92.69 92 ASP A CA 1
ATOM 704 C C . ASP A 1 92 ? -14.990 -4.321 16.272 1.00 92.69 92 ASP A C 1
ATOM 706 O O . ASP A 1 92 ? -15.514 -4.653 17.338 1.00 92.69 92 ASP A O 1
ATOM 710 N N . ASP A 1 93 ? -13.661 -4.174 16.168 1.00 93.25 93 ASP A N 1
ATOM 711 C CA . ASP A 1 93 ? -12.762 -4.319 17.314 1.00 93.25 93 ASP A CA 1
ATOM 712 C C . ASP A 1 93 ? -12.796 -3.040 18.176 1.00 93.25 93 ASP A C 1
ATOM 714 O O . ASP A 1 93 ? -12.408 -1.961 17.722 1.00 93.25 93 ASP A O 1
ATOM 718 N N . PRO A 1 94 ? -13.224 -3.111 19.449 1.00 91.00 94 PRO A N 1
ATOM 719 C CA . PRO A 1 94 ? -13.269 -1.934 20.314 1.00 91.00 94 PRO A CA 1
ATOM 720 C C . PRO A 1 94 ? -11.896 -1.278 20.524 1.00 91.00 94 PRO A C 1
ATOM 722 O O . PRO A 1 94 ? -11.833 -0.082 20.804 1.00 91.00 94 PRO A O 1
ATOM 725 N N . ASN A 1 95 ? -10.796 -2.020 20.373 1.00 89.81 95 ASN A N 1
ATOM 726 C CA . ASN A 1 95 ? -9.442 -1.495 20.551 1.00 89.81 95 ASN A CA 1
ATOM 727 C C . ASN A 1 95 ? -8.939 -0.695 19.336 1.00 89.81 95 ASN A C 1
ATOM 729 O O . ASN A 1 95 ? -7.946 0.020 19.459 1.00 89.81 95 ASN A O 1
ATOM 733 N N . THR A 1 96 ? -9.607 -0.782 18.181 1.00 90.88 96 THR A N 1
ATOM 734 C CA . THR A 1 96 ? -9.245 -0.033 16.963 1.00 90.88 96 THR A CA 1
ATOM 735 C C . THR A 1 96 ? -10.136 1.186 16.733 1.00 90.88 96 THR A C 1
ATOM 737 O O . THR A 1 96 ? -9.821 2.013 15.881 1.00 90.88 96 THR A O 1
ATOM 740 N N . GLN A 1 97 ? -11.213 1.361 17.510 1.00 88.69 97 GLN A N 1
ATOM 741 C CA . GLN A 1 97 ? -12.163 2.465 17.325 1.00 88.69 97 GLN A CA 1
ATOM 742 C C . GLN A 1 97 ? -11.505 3.845 17.405 1.00 88.69 97 GLN A C 1
ATOM 744 O O . GLN A 1 97 ? -11.826 4.725 16.608 1.00 88.69 97 GLN A O 1
ATOM 749 N N . SER A 1 98 ? -10.555 4.038 18.327 1.00 88.38 98 SER A N 1
ATOM 750 C CA . SER A 1 98 ? -9.815 5.302 18.424 1.00 88.38 98 SER A CA 1
ATOM 751 C C . SER A 1 98 ? -8.884 5.547 17.236 1.00 88.38 98 SER A C 1
ATOM 753 O O . SER A 1 98 ? -8.511 6.687 17.001 1.00 88.38 98 SER A O 1
ATOM 755 N N . LEU A 1 99 ? -8.532 4.505 16.475 1.00 91.00 99 LEU A N 1
ATOM 756 C CA . LEU A 1 99 ? -7.622 4.580 15.328 1.00 91.00 99 LEU A CA 1
ATOM 757 C C . LEU A 1 99 ? -8.324 5.019 14.039 1.00 91.00 99 LEU A C 1
ATOM 759 O O . LEU A 1 99 ? -7.654 5.245 13.035 1.00 91.00 99 LEU A O 1
ATOM 763 N N . GLN A 1 100 ? -9.659 5.139 14.038 1.00 91.56 100 GLN A N 1
ATOM 764 C CA . GLN A 1 100 ? -10.382 5.691 12.887 1.00 91.56 100 GLN A CA 1
ATOM 765 C C . GLN A 1 100 ? -9.895 7.108 12.564 1.00 91.56 100 GLN A C 1
ATOM 767 O O . GLN A 1 100 ? -9.704 7.432 11.392 1.00 91.56 100 GLN A O 1
ATOM 772 N N . ASP A 1 101 ? -9.649 7.912 13.599 1.00 90.06 101 ASP A N 1
ATOM 773 C CA . ASP A 1 101 ? -9.018 9.224 13.500 1.00 90.06 101 ASP A CA 1
ATOM 774 C C . ASP A 1 101 ? -7.545 9.103 13.919 1.00 90.06 101 ASP A C 1
ATOM 776 O O . ASP A 1 101 ? -7.159 9.490 15.020 1.00 90.06 101 ASP A O 1
ATOM 780 N N . LEU A 1 102 ? -6.729 8.533 13.033 1.00 88.06 102 LEU A N 1
ATOM 781 C CA . LEU A 1 102 ?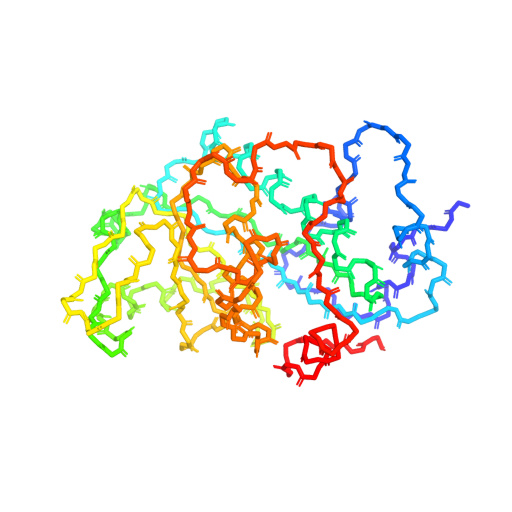 -5.329 8.222 13.291 1.00 88.06 102 LEU A CA 1
ATOM 782 C C . LEU A 1 102 ? -4.513 9.491 13.547 1.00 88.06 102 LEU A C 1
ATOM 784 O O . LEU A 1 102 ? -4.452 10.382 12.693 1.00 88.06 102 LEU A O 1
ATOM 788 N N . TYR A 1 103 ? -3.826 9.547 14.687 1.00 86.06 103 TYR A N 1
ATOM 789 C CA . TYR A 1 103 ? -2.857 10.594 14.977 1.00 86.06 103 TYR A CA 1
ATOM 790 C C . TYR A 1 103 ? -1.416 10.108 14.796 1.00 86.06 103 TYR A C 1
ATOM 792 O O . TYR A 1 103 ? -0.997 9.111 15.390 1.00 86.06 103 TYR A O 1
ATOM 800 N N . ILE A 1 104 ? -0.625 10.863 14.032 1.00 78.56 104 ILE A N 1
ATOM 801 C CA . ILE A 1 104 ? 0.803 10.610 13.810 1.00 78.56 104 ILE A CA 1
ATOM 802 C C . ILE A 1 104 ? 1.624 11.777 14.348 1.00 78.56 104 ILE A C 1
ATOM 804 O O . ILE A 1 104 ? 1.374 12.946 14.070 1.00 78.56 104 ILE A O 1
ATOM 808 N N . GLY A 1 105 ? 2.611 11.451 15.172 1.00 73.38 105 GLY A N 1
ATOM 809 C CA . GLY A 1 105 ? 3.466 12.400 15.864 1.00 73.38 105 GLY A CA 1
ATOM 810 C C . GLY A 1 105 ? 4.576 12.900 14.949 1.00 73.38 105 GLY A C 1
ATOM 811 O O . GLY A 1 105 ? 4.856 12.307 13.914 1.00 73.38 105 GLY A O 1
ATOM 812 N N . ALA A 1 106 ? 5.281 13.951 15.370 1.00 66.19 106 ALA A N 1
ATOM 813 C CA . ALA A 1 106 ? 6.318 14.614 14.568 1.00 66.19 106 ALA A CA 1
ATOM 814 C C . ALA A 1 106 ? 7.523 13.721 14.186 1.00 66.19 106 ALA A C 1
ATOM 816 O O . ALA A 1 106 ? 8.376 14.142 13.414 1.00 66.19 106 ALA A O 1
ATOM 817 N N . GLN A 1 107 ? 7.613 12.512 14.748 1.00 64.94 107 GLN A N 1
ATOM 818 C CA . GLN A 1 107 ? 8.642 11.505 14.461 1.00 64.94 107 GLN A CA 1
ATOM 819 C C . GLN A 1 107 ? 8.035 10.167 14.005 1.00 64.94 107 GLN A C 1
ATOM 821 O O . GLN A 1 107 ? 8.650 9.124 14.193 1.00 64.94 107 GLN A O 1
ATOM 826 N N . GLY A 1 108 ? 6.784 10.155 13.533 1.00 64.38 108 GLY A N 1
ATOM 827 C CA . GLY A 1 108 ? 6.101 8.924 13.113 1.00 64.38 108 GLY A CA 1
ATOM 828 C C . GLY A 1 108 ? 5.718 7.970 14.254 1.00 64.38 108 GLY A C 1
ATOM 829 O O . GLY A 1 108 ? 5.080 6.956 14.006 1.00 64.38 108 GLY A O 1
ATOM 830 N N . ASN A 1 109 ? 6.076 8.280 15.505 1.00 66.56 109 ASN A N 1
ATOM 831 C CA . ASN A 1 109 ? 5.758 7.475 16.685 1.00 66.56 109 ASN A CA 1
ATOM 832 C C . ASN A 1 109 ? 4.579 8.078 17.456 1.00 66.56 109 ASN A C 1
ATOM 834 O O . ASN A 1 109 ? 4.650 9.222 17.919 1.00 66.56 109 ASN A O 1
ATOM 838 N N . THR A 1 110 ? 3.519 7.294 17.638 1.00 77.12 110 THR A N 1
ATOM 839 C CA . THR A 1 110 ? 2.396 7.583 18.541 1.00 77.12 110 THR A CA 1
ATOM 840 C C . THR A 1 110 ? 1.867 6.293 19.140 1.00 77.12 110 THR A C 1
ATOM 842 O O . THR A 1 110 ? 2.092 5.210 18.609 1.00 77.12 110 THR A O 1
ATOM 845 N N . LYS A 1 111 ? 1.082 6.424 20.212 1.00 84.12 111 LYS A N 1
ATOM 846 C CA . LYS A 1 111 ? 0.309 5.308 20.765 1.00 84.12 111 LYS A CA 1
ATOM 847 C C . LYS A 1 111 ? -0.600 4.656 19.711 1.00 84.12 111 LYS A C 1
ATOM 849 O O . LYS A 1 111 ? -0.821 3.448 19.762 1.00 84.12 111 LYS A O 1
ATOM 854 N N . ASP A 1 112 ? -1.124 5.439 18.771 1.00 86.50 112 ASP A N 1
ATOM 855 C CA . ASP A 1 112 ? -1.971 4.909 17.705 1.00 86.50 112 ASP A CA 1
ATOM 856 C C . ASP A 1 112 ? -1.154 4.033 16.752 1.00 86.50 112 ASP A C 1
ATOM 858 O O . ASP A 1 112 ? -1.573 2.920 16.438 1.00 86.50 112 ASP A O 1
ATOM 862 N N . VAL A 1 113 ? 0.047 4.485 16.374 1.00 85.06 113 VAL A N 1
ATOM 863 C CA . VAL A 1 113 ? 1.001 3.681 15.600 1.00 85.06 113 VAL A CA 1
ATOM 864 C C . VAL A 1 113 ? 1.372 2.410 16.363 1.00 85.06 113 VAL A C 1
ATOM 866 O O . VAL A 1 113 ? 1.220 1.331 15.803 1.00 85.06 113 VAL A O 1
ATOM 869 N N . ASP A 1 114 ? 1.733 2.491 17.648 1.00 87.62 114 ASP A N 1
ATOM 870 C CA . ASP A 1 114 ? 2.023 1.307 18.478 1.00 87.62 114 ASP A CA 1
ATOM 871 C C . ASP A 1 114 ? 0.854 0.310 18.495 1.00 87.62 114 ASP A C 1
ATOM 873 O O . ASP A 1 114 ? 1.049 -0.907 18.460 1.00 87.62 114 ASP A O 1
ATOM 877 N N . THR A 1 115 ? -0.379 0.823 18.508 1.00 90.06 115 THR A N 1
ATOM 878 C CA . THR A 1 115 ? -1.580 -0.010 18.450 1.00 90.06 115 THR A CA 1
ATOM 879 C C . THR A 1 115 ? -1.691 -0.690 17.089 1.00 90.06 115 THR A C 1
ATOM 881 O O . THR A 1 115 ? -1.844 -1.908 17.050 1.00 90.06 115 THR A O 1
ATOM 884 N N . LEU A 1 116 ? -1.529 0.040 15.977 1.00 89.94 116 LEU A N 1
ATOM 885 C CA . LEU A 1 116 ? -1.510 -0.536 14.626 1.00 89.94 116 LEU A CA 1
ATOM 886 C C . LEU A 1 116 ? -0.404 -1.589 14.461 1.00 89.94 116 LEU A C 1
ATOM 888 O O . LEU A 1 116 ? -0.635 -2.626 13.846 1.00 89.94 116 LEU A O 1
ATOM 892 N N . ILE A 1 117 ? 0.775 -1.404 15.054 1.00 88.44 117 ILE A N 1
ATOM 893 C CA . ILE A 1 117 ? 1.847 -2.415 15.047 1.00 88.44 117 ILE A CA 1
ATOM 894 C C . ILE A 1 117 ? 1.350 -3.739 15.661 1.00 88.44 117 ILE A C 1
ATOM 896 O O . ILE A 1 117 ? 1.704 -4.812 15.172 1.00 88.44 117 ILE A O 1
ATOM 900 N N . GLY A 1 118 ? 0.468 -3.697 16.662 1.00 89.62 118 GLY A N 1
ATOM 901 C CA . GLY A 1 118 ? -0.155 -4.885 17.258 1.00 89.62 118 GLY A CA 1
ATOM 902 C C . GLY A 1 118 ? -1.099 -5.666 16.330 1.00 89.62 118 GLY A C 1
ATOM 903 O O . GLY A 1 118 ? -1.384 -6.832 16.600 1.00 89.62 118 GLY A O 1
ATOM 904 N N . TYR A 1 119 ? -1.549 -5.076 15.218 1.00 91.25 119 TYR A N 1
ATOM 905 C CA . TYR A 1 119 ? -2.520 -5.675 14.293 1.00 91.25 119 TYR A CA 1
ATOM 906 C C . TYR A 1 119 ? -1.899 -6.355 13.066 1.00 91.25 119 TYR A C 1
ATOM 908 O O . TYR A 1 119 ? -2.600 -6.637 12.100 1.00 91.25 119 TYR A O 1
ATOM 916 N N . GLN A 1 120 ? -0.622 -6.736 13.100 1.00 88.75 120 GLN A N 1
ATOM 917 C CA . GLN A 1 120 ? 0.090 -7.403 11.992 1.00 88.75 120 GLN A CA 1
ATOM 918 C C . GLN A 1 120 ? -0.245 -8.896 11.790 1.00 88.75 120 GLN A C 1
ATOM 920 O O . GLN A 1 120 ? 0.542 -9.652 11.219 1.00 88.75 120 GLN A O 1
ATOM 925 N N . ASN A 1 121 ? -1.412 -9.363 12.244 1.00 86.00 121 ASN A N 1
ATOM 926 C CA . ASN A 1 121 ? -1.813 -10.761 12.068 1.00 86.00 121 ASN A CA 1
ATOM 927 C C . ASN A 1 121 ? -1.651 -11.196 10.602 1.00 86.00 121 ASN A C 1
ATOM 929 O O . ASN A 1 121 ? -2.109 -10.495 9.701 1.00 86.00 121 ASN A O 1
ATOM 933 N N . TYR A 1 122 ? -1.015 -12.351 10.384 1.00 83.06 122 TYR A N 1
ATOM 934 C CA . TYR A 1 122 ? -0.802 -12.960 9.062 1.00 83.06 122 TYR A CA 1
ATOM 935 C C . TYR A 1 122 ? 0.116 -12.196 8.092 1.00 83.06 122 TYR A C 1
ATOM 937 O O . TYR A 1 122 ? 0.200 -12.594 6.932 1.00 83.06 122 TYR A O 1
ATOM 945 N N . VAL A 1 123 ? 0.817 -11.156 8.549 1.00 85.62 123 VAL A N 1
ATOM 946 C CA . VAL A 1 123 ? 1.777 -10.388 7.742 1.00 85.62 123 VAL A CA 1
ATOM 947 C C . VAL A 1 123 ? 3.190 -10.924 7.981 1.00 85.62 123 VAL A C 1
ATOM 949 O O . VAL A 1 123 ? 3.605 -11.115 9.126 1.00 85.62 123 VAL A O 1
ATOM 952 N N . GLY A 1 124 ? 3.913 -11.246 6.908 1.00 85.25 124 GLY A N 1
ATOM 953 C CA . GLY A 1 124 ? 5.321 -11.628 6.973 1.00 85.25 124 GLY A CA 1
ATOM 954 C C . GLY A 1 124 ? 6.240 -10.431 7.227 1.00 85.25 124 GLY A C 1
ATOM 955 O O . GLY A 1 124 ? 5.872 -9.289 6.987 1.00 85.25 124 GLY A O 1
ATOM 956 N N . TYR A 1 125 ? 7.472 -10.696 7.667 1.00 85.12 125 TYR A N 1
ATOM 957 C CA . TYR A 1 125 ? 8.470 -9.645 7.933 1.00 85.12 125 TYR A CA 1
ATOM 958 C C . TYR A 1 125 ? 8.787 -8.775 6.701 1.00 85.12 125 TYR A C 1
ATOM 960 O O . TYR A 1 125 ? 9.098 -7.597 6.828 1.00 85.12 125 TYR A O 1
ATOM 968 N N . ASP A 1 126 ? 8.686 -9.364 5.509 1.00 87.88 126 ASP A N 1
ATOM 969 C CA . ASP A 1 126 ? 8.961 -8.712 4.225 1.00 87.88 126 ASP A CA 1
ATOM 970 C C . ASP A 1 126 ? 7.679 -8.353 3.449 1.00 87.88 126 ASP A C 1
ATOM 972 O O . ASP A 1 126 ? 7.732 -8.095 2.245 1.00 87.88 126 ASP A O 1
ATOM 976 N N . ASP A 1 127 ? 6.520 -8.407 4.105 1.00 91.19 127 ASP A N 1
ATOM 977 C CA . ASP A 1 127 ? 5.245 -8.055 3.494 1.00 91.19 127 ASP A CA 1
ATOM 978 C C . ASP A 1 127 ? 4.889 -6.602 3.834 1.00 91.19 127 ASP A C 1
ATOM 980 O O . ASP A 1 127 ? 5.329 -6.039 4.834 1.00 91.19 127 ASP A O 1
ATOM 984 N N . VAL A 1 128 ? 4.076 -5.994 2.979 1.00 94.56 128 VAL A N 1
ATOM 985 C CA . VAL A 1 128 ? 3.601 -4.619 3.120 1.00 94.56 128 VAL A CA 1
ATOM 986 C C . VAL A 1 128 ? 2.212 -4.616 3.741 1.00 94.56 128 VAL A C 1
ATOM 988 O O . VAL A 1 128 ? 1.368 -5.441 3.380 1.00 94.56 128 VAL A O 1
ATOM 991 N N . ILE A 1 129 ? 1.939 -3.661 4.626 1.00 95.50 129 ILE A N 1
ATOM 992 C CA . ILE A 1 129 ? 0.641 -3.519 5.296 1.00 95.50 129 ILE A CA 1
ATOM 993 C C . ILE A 1 129 ? 0.028 -2.132 5.090 1.00 95.50 129 ILE A C 1
ATOM 995 O O . ILE A 1 129 ? 0.641 -1.112 5.377 1.00 95.50 129 ILE A O 1
ATOM 999 N N . ILE A 1 130 ? -1.216 -2.090 4.618 1.00 96.00 130 ILE A N 1
ATOM 1000 C CA . ILE A 1 130 ? -1.966 -0.851 4.402 1.00 96.00 130 ILE A CA 1
ATOM 1001 C C . ILE A 1 130 ? -3.143 -0.793 5.368 1.00 96.00 130 ILE A C 1
ATOM 1003 O O . ILE A 1 130 ? -4.038 -1.641 5.315 1.00 96.00 130 ILE A O 1
ATOM 1007 N N . TYR A 1 131 ? -3.148 0.226 6.221 1.00 95.69 131 TYR A N 1
ATOM 1008 C CA . TYR A 1 131 ? -4.238 0.555 7.128 1.00 95.69 131 TYR A CA 1
ATOM 1009 C C . TYR A 1 131 ? -5.175 1.578 6.500 1.00 95.69 131 TYR A C 1
ATOM 1011 O O . TYR A 1 131 ? -4.760 2.676 6.148 1.00 95.69 131 TYR A O 1
ATOM 1019 N N . ILE A 1 132 ? -6.453 1.240 6.386 1.00 95.75 132 ILE A N 1
ATOM 1020 C CA . ILE A 1 132 ? -7.481 2.161 5.901 1.00 95.75 132 ILE A CA 1
ATOM 1021 C C . ILE A 1 132 ? -8.167 2.785 7.106 1.00 95.75 132 ILE A C 1
ATOM 1023 O O . ILE A 1 132 ? -8.793 2.084 7.905 1.00 95.75 132 ILE A O 1
ATOM 1027 N N . VAL A 1 133 ? -8.031 4.102 7.225 1.00 94.19 133 VAL A N 1
ATOM 1028 C CA . VAL A 1 133 ? -8.541 4.916 8.332 1.00 94.19 133 VAL A CA 1
ATOM 1029 C C . VAL A 1 133 ? -9.550 5.942 7.814 1.00 94.19 133 VAL A C 1
ATOM 1031 O O . VAL A 1 133 ? -9.662 6.190 6.611 1.00 94.19 133 VAL A O 1
ATOM 1034 N N . LYS A 1 134 ? -10.309 6.558 8.722 1.00 91.69 134 LYS A N 1
ATOM 1035 C CA . LYS A 1 134 ? -11.269 7.612 8.372 1.00 91.69 134 LYS A CA 1
ATOM 1036 C C . LYS A 1 134 ? -10.574 8.952 8.159 1.00 91.69 134 LYS A C 1
ATOM 1038 O O . LYS A 1 134 ? -10.960 9.722 7.282 1.00 91.69 134 LYS A O 1
ATOM 1043 N N . LYS A 1 135 ? -9.585 9.243 8.999 1.00 88.69 135 LYS A N 1
ATOM 1044 C CA . LYS A 1 135 ? -8.867 10.510 9.015 1.00 88.69 135 LYS A CA 1
ATOM 1045 C C . LYS A 1 135 ? -7.442 10.290 9.493 1.00 88.69 135 LYS A C 1
ATOM 1047 O O . LYS A 1 135 ? -7.209 9.492 10.392 1.00 88.69 135 LYS A O 1
ATOM 1052 N N . ILE A 1 136 ? -6.523 11.063 8.930 1.00 86.12 136 ILE A N 1
ATOM 1053 C CA . ILE A 1 136 ? -5.145 11.173 9.395 1.00 86.12 136 ILE A CA 1
ATOM 1054 C C . ILE A 1 136 ? -4.959 12.594 9.923 1.00 86.12 136 ILE A C 1
ATOM 1056 O O . ILE A 1 136 ? -5.329 13.576 9.277 1.00 86.12 136 ILE A O 1
ATOM 1060 N N . THR A 1 137 ? -4.435 12.713 11.137 1.00 84.00 137 THR A N 1
ATOM 1061 C CA . THR A 1 137 ? -4.028 13.984 11.734 1.00 84.00 137 THR A CA 1
ATOM 1062 C C . THR A 1 137 ? -2.562 13.877 12.099 1.00 84.00 137 THR A C 1
ATOM 1064 O O . THR A 1 137 ? -2.160 12.937 12.775 1.00 84.00 137 THR A O 1
ATOM 1067 N N . MET A 1 138 ? -1.763 14.847 11.680 1.00 76.62 138 MET A N 1
ATOM 1068 C CA . MET A 1 138 ? -0.331 14.841 11.953 1.00 76.62 138 MET A CA 1
ATOM 1069 C C . MET A 1 138 ? 0.021 15.975 12.908 1.00 76.62 138 MET A C 1
ATOM 1071 O O . MET A 1 138 ? -0.585 17.051 12.872 1.00 76.62 138 MET A O 1
ATOM 1075 N N . ALA A 1 139 ? 0.980 15.728 13.800 1.00 73.50 139 ALA A N 1
ATOM 1076 C CA . ALA A 1 139 ? 1.618 16.798 14.550 1.00 73.50 139 ALA A CA 1
ATOM 1077 C C . ALA A 1 139 ? 2.197 17.820 13.557 1.00 73.50 139 ALA A C 1
ATOM 1079 O O . ALA A 1 139 ? 2.642 17.409 12.488 1.00 73.50 139 ALA A O 1
ATOM 1080 N N . PRO A 1 140 ? 2.246 19.122 13.887 1.00 62.25 140 PRO A N 1
ATOM 1081 C CA . PRO A 1 140 ? 2.854 20.113 13.010 1.00 62.25 140 PRO A CA 1
ATOM 1082 C C . PRO A 1 140 ? 4.312 19.743 12.703 1.00 62.25 140 PRO A C 1
ATOM 1084 O O . PRO A 1 140 ? 5.200 19.903 13.542 1.00 62.25 140 PRO A O 1
ATOM 1087 N N . THR A 1 141 ? 4.552 19.223 11.507 1.00 57.28 141 THR A N 1
ATOM 1088 C CA . THR A 1 141 ? 5.871 18.991 10.927 1.00 57.28 141 THR A CA 1
ATOM 1089 C C . THR A 1 141 ? 6.238 20.203 10.066 1.00 57.28 141 THR A C 1
ATOM 1091 O O . THR A 1 141 ? 5.385 20.964 9.608 1.00 57.28 141 THR A O 1
ATOM 1094 N N . ALA A 1 142 ? 7.537 20.441 9.866 1.00 43.50 142 ALA A N 1
ATOM 1095 C CA . ALA A 1 142 ? 8.024 21.530 9.008 1.00 43.50 142 ALA A CA 1
ATOM 1096 C C . ALA A 1 142 ? 7.807 21.259 7.503 1.00 43.50 142 ALA A C 1
ATOM 1098 O O . ALA A 1 142 ? 8.119 22.106 6.667 1.00 43.50 142 ALA A O 1
ATOM 1099 N N . LEU A 1 143 ? 7.296 20.077 7.159 1.00 45.12 143 LEU A N 1
ATOM 1100 C CA . LEU A 1 143 ? 7.070 19.596 5.806 1.00 45.12 143 LEU A CA 1
ATOM 1101 C C . LEU A 1 143 ? 5.583 19.271 5.726 1.00 45.12 143 LEU A C 1
ATOM 1103 O O . LEU A 1 143 ? 5.109 18.422 6.463 1.00 45.12 143 LEU A O 1
ATOM 1107 N N . GLY A 1 144 ? 4.834 20.030 4.926 1.00 47.41 144 GLY A N 1
ATOM 1108 C CA . GLY A 1 144 ? 3.393 19.843 4.798 1.00 47.41 144 GLY A CA 1
ATOM 1109 C C . GLY A 1 144 ? 3.086 18.430 4.321 1.00 47.41 144 GLY A C 1
ATOM 1110 O O . GLY A 1 144 ? 3.330 18.113 3.159 1.00 47.41 144 GLY A O 1
ATOM 1111 N N . ASP A 1 145 ? 2.582 17.602 5.225 1.00 50.09 145 ASP A N 1
ATOM 1112 C CA . ASP A 1 145 ? 2.215 16.230 4.921 1.00 50.09 145 ASP A CA 1
ATOM 1113 C C . ASP A 1 145 ? 0.876 16.181 4.174 1.00 50.09 145 ASP A C 1
ATOM 1115 O O . ASP A 1 145 ? -0.044 16.971 4.419 1.00 50.09 145 ASP A O 1
ATOM 1119 N N . SER A 1 146 ? 0.781 15.249 3.227 1.00 55.09 146 SER A N 1
ATOM 1120 C CA . SER A 1 146 ? -0.460 14.957 2.517 1.00 55.09 146 SER A CA 1
ATOM 1121 C C . SER A 1 146 ? -1.465 14.359 3.512 1.00 55.09 146 SER A C 1
ATOM 1123 O O . SER A 1 146 ? -1.170 13.335 4.120 1.00 55.09 146 SER A O 1
ATOM 1125 N N . PRO A 1 147 ? -2.666 14.936 3.695 1.00 63.03 147 PRO A N 1
ATOM 1126 C CA . PRO A 1 147 ? -3.635 14.463 4.690 1.00 63.03 147 PRO A CA 1
ATOM 1127 C C . PRO A 1 147 ? -4.257 13.094 4.359 1.00 63.03 147 PRO A C 1
ATOM 1129 O O . PRO A 1 147 ? -5.113 12.621 5.103 1.00 63.03 147 PRO A O 1
ATOM 1132 N N . ASP A 1 148 ? -3.866 12.475 3.244 1.00 74.19 148 ASP A N 1
ATOM 1133 C CA . ASP A 1 148 ? -4.571 11.347 2.634 1.00 74.19 148 ASP A CA 1
ATOM 1134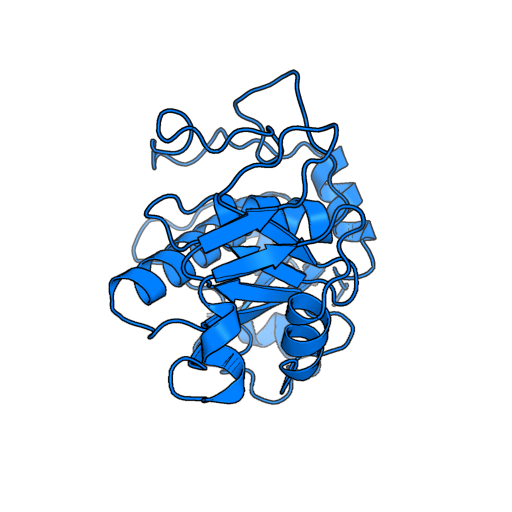 C C . ASP A 1 148 ? -3.843 10.008 2.760 1.00 74.19 148 ASP A C 1
ATOM 1136 O O . ASP A 1 148 ? -4.464 8.958 2.584 1.00 74.19 148 ASP A O 1
ATOM 1140 N N . GLY A 1 149 ? -2.549 10.043 3.065 1.00 72.44 149 GLY A N 1
ATOM 1141 C CA . GLY A 1 149 ? -1.679 8.881 3.135 1.00 72.44 149 GLY A CA 1
ATOM 1142 C C . GLY A 1 149 ? -0.390 9.213 3.876 1.00 72.44 149 GLY A C 1
ATOM 1143 O O . GLY A 1 149 ? 0.029 10.369 3.926 1.00 72.44 149 GLY A O 1
ATOM 1144 N N . THR A 1 150 ? 0.180 8.212 4.537 1.00 82.88 150 THR A N 1
ATOM 1145 C CA . THR A 1 150 ? 1.403 8.362 5.326 1.00 82.88 150 THR A CA 1
ATOM 1146 C C . THR A 1 150 ? 2.028 7.004 5.626 1.00 82.88 150 THR A C 1
ATOM 1148 O O . THR A 1 150 ? 1.331 6.035 5.946 1.00 82.88 150 THR A O 1
ATOM 1151 N N . THR A 1 151 ? 3.353 6.920 5.563 1.00 84.06 151 THR A N 1
ATOM 1152 C CA . THR A 1 151 ? 4.093 5.703 5.896 1.00 84.06 151 THR A CA 1
ATOM 1153 C C . THR A 1 151 ? 4.226 5.484 7.400 1.00 84.06 151 THR A C 1
ATOM 1155 O O . THR A 1 151 ? 4.443 6.410 8.177 1.00 84.06 151 THR A O 1
ATOM 1158 N N . ILE A 1 152 ? 4.188 4.217 7.796 1.00 83.06 152 ILE A N 1
ATOM 1159 C CA . ILE A 1 152 ? 4.482 3.714 9.135 1.00 83.06 152 ILE A CA 1
ATOM 1160 C C . ILE A 1 152 ? 5.787 2.918 9.028 1.00 83.06 152 ILE A C 1
ATOM 1162 O O . ILE A 1 152 ? 5.788 1.701 8.810 1.00 83.06 152 ILE A O 1
ATOM 1166 N N . GLU A 1 153 ? 6.908 3.635 9.122 1.00 78.25 153 GLU A N 1
ATOM 1167 C CA . GLU A 1 153 ? 8.263 3.111 8.883 1.00 78.25 153 GLU A CA 1
ATOM 1168 C C . GLU A 1 153 ? 8.604 1.893 9.754 1.00 78.25 153 GLU A C 1
ATOM 1170 O O . GLU A 1 153 ? 9.382 1.031 9.356 1.00 78.25 153 GLU A O 1
ATOM 1175 N N . GLN A 1 154 ? 7.987 1.785 10.931 1.00 80.44 154 GLN A N 1
ATOM 1176 C CA . GLN A 1 154 ? 8.236 0.719 11.895 1.00 80.44 154 GLN A CA 1
ATOM 1177 C C . GLN A 1 154 ? 7.800 -0.669 11.389 1.00 80.44 154 GLN A C 1
ATOM 1179 O O . GLN A 1 154 ? 8.248 -1.667 11.952 1.00 80.44 154 GLN A O 1
ATOM 1184 N N . ILE A 1 155 ? 6.909 -0.754 10.387 1.00 81.19 155 ILE A N 1
ATOM 1185 C CA . ILE A 1 155 ? 6.249 -2.016 9.990 1.00 81.19 155 ILE A CA 1
ATOM 1186 C C . ILE A 1 155 ? 6.074 -2.222 8.482 1.00 81.19 155 ILE A C 1
ATOM 1188 O O . ILE A 1 155 ? 5.119 -2.882 8.080 1.00 81.19 155 ILE A O 1
ATOM 1192 N N . ASN A 1 156 ? 6.952 -1.674 7.632 1.00 90.19 156 ASN A N 1
ATOM 1193 C CA . ASN A 1 156 ? 6.786 -1.738 6.166 1.00 90.19 156 ASN A CA 1
ATOM 1194 C C . ASN A 1 156 ? 5.344 -1.386 5.750 1.00 90.19 156 ASN A C 1
ATOM 1196 O O . ASN A 1 156 ? 4.722 -2.066 4.928 1.00 90.19 156 ASN A O 1
ATOM 1200 N N . GLY A 1 157 ? 4.770 -0.380 6.413 1.00 91.56 157 GLY A N 1
ATOM 1201 C CA . GLY A 1 157 ? 3.342 -0.120 6.365 1.00 91.56 157 GLY A CA 1
ATOM 1202 C C . GLY A 1 157 ? 3.005 1.312 6.013 1.00 91.56 157 GLY A C 1
ATOM 1203 O O . GLY A 1 157 ? 3.870 2.182 5.984 1.00 91.56 157 GLY A O 1
ATOM 1204 N N . ALA A 1 158 ? 1.728 1.558 5.761 1.00 91.56 158 ALA A N 1
ATOM 1205 C CA . ALA A 1 158 ? 1.178 2.893 5.596 1.00 91.56 158 ALA A CA 1
ATOM 1206 C C . ALA A 1 158 ? -0.252 2.956 6.126 1.00 91.56 158 ALA A C 1
ATOM 1208 O O . ALA A 1 158 ? -0.951 1.942 6.169 1.00 91.56 158 ALA A O 1
ATOM 1209 N N . ALA A 1 159 ? -0.693 4.151 6.498 1.00 91.38 159 ALA A N 1
ATOM 1210 C CA . ALA A 1 159 ? -2.093 4.464 6.720 1.00 91.38 159 ALA A CA 1
ATOM 1211 C C . ALA A 1 159 ? -2.605 5.367 5.599 1.00 91.38 159 ALA A C 1
ATOM 1213 O O . ALA A 1 159 ? -1.904 6.274 5.160 1.00 91.38 159 ALA A O 1
ATOM 1214 N N . VAL A 1 160 ? -3.827 5.122 5.139 1.00 91.31 160 VAL A N 1
ATOM 1215 C CA . VAL A 1 160 ? -4.453 5.852 4.035 1.00 91.31 160 VAL A CA 1
ATOM 1216 C C . VAL A 1 160 ? -5.921 6.126 4.323 1.00 91.31 160 VAL A C 1
ATOM 1218 O O . VAL A 1 160 ? -6.598 5.350 5.002 1.00 91.31 160 VAL A O 1
ATOM 1221 N N . ILE A 1 161 ? -6.435 7.207 3.751 1.00 90.50 161 ILE A N 1
ATOM 1222 C CA . ILE A 1 161 ? -7.868 7.483 3.691 1.00 90.50 161 ILE A CA 1
ATOM 1223 C C . ILE A 1 161 ? -8.411 6.902 2.384 1.00 90.50 161 ILE A C 1
ATOM 1225 O O . ILE A 1 161 ? -7.869 7.159 1.309 1.00 90.50 161 ILE A O 1
ATOM 1229 N N . ALA A 1 162 ? -9.496 6.129 2.459 1.00 87.12 162 ALA A N 1
ATOM 1230 C CA . ALA A 1 162 ? -10.125 5.563 1.268 1.00 87.12 162 ALA A CA 1
ATOM 1231 C C . ALA A 1 162 ? -10.662 6.668 0.342 1.00 87.12 162 ALA A C 1
ATOM 1233 O O . ALA A 1 162 ? -11.546 7.443 0.719 1.00 87.12 162 ALA A O 1
ATOM 1234 N N . LYS A 1 163 ? -10.164 6.701 -0.897 1.00 82.38 163 LYS A N 1
ATOM 1235 C CA . LYS A 1 163 ? -10.558 7.656 -1.939 1.00 82.38 163 LYS A CA 1
ATOM 1236 C C . LYS A 1 163 ? -10.902 6.947 -3.242 1.00 82.38 163 LYS A C 1
ATOM 1238 O O . LYS A 1 163 ? -10.469 5.826 -3.490 1.00 82.38 163 LYS A O 1
ATOM 1243 N N . ASP A 1 164 ? -11.615 7.666 -4.103 1.00 77.69 164 ASP A N 1
ATOM 1244 C CA . ASP A 1 164 ? -11.843 7.281 -5.504 1.00 77.69 164 ASP A CA 1
ATOM 1245 C C . ASP A 1 164 ? -10.590 7.464 -6.390 1.00 77.69 164 ASP A C 1
ATOM 1247 O O . ASP A 1 164 ? -10.633 7.242 -7.601 1.00 77.69 164 ASP A O 1
ATOM 1251 N N . ASP A 1 165 ? -9.469 7.866 -5.787 1.00 79.50 165 ASP A N 1
ATOM 1252 C CA . ASP A 1 165 ? -8.165 7.981 -6.422 1.00 79.50 165 ASP A CA 1
ATOM 1253 C C . ASP A 1 165 ? -7.351 6.693 -6.189 1.00 79.50 165 ASP A C 1
ATOM 1255 O O . ASP A 1 165 ? -6.969 6.405 -5.050 1.00 79.50 165 ASP A O 1
ATOM 1259 N N . PRO A 1 166 ? -7.055 5.903 -7.239 1.00 82.62 166 PRO A N 1
ATOM 1260 C CA . PRO A 1 166 ? -6.375 4.626 -7.075 1.00 82.62 166 PRO A CA 1
ATOM 1261 C C . PRO A 1 166 ? -4.889 4.766 -6.736 1.00 82.62 166 PRO A C 1
ATOM 1263 O O . PRO A 1 166 ? -4.246 3.749 -6.475 1.00 82.62 166 PRO A O 1
ATOM 1266 N N . TRP A 1 167 ? -4.324 5.971 -6.770 1.00 85.56 167 TRP A N 1
ATOM 1267 C CA . TRP A 1 167 ? -2.881 6.178 -6.780 1.00 85.56 167 TRP A CA 1
ATOM 1268 C C . TRP A 1 167 ? -2.278 6.513 -5.412 1.00 85.56 167 TRP A C 1
ATOM 1270 O O . TRP A 1 167 ? -1.069 6.360 -5.251 1.00 85.56 167 TRP A O 1
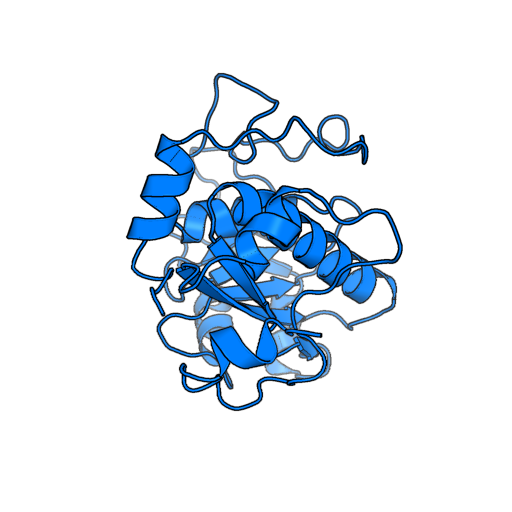ATOM 1280 N N . VAL A 1 168 ? -3.098 6.853 -4.407 1.00 86.94 168 VAL A N 1
ATOM 1281 C CA . VAL A 1 168 ? -2.633 7.125 -3.029 1.00 86.94 168 VAL A CA 1
ATOM 1282 C C . VAL A 1 168 ? -1.914 5.908 -2.443 1.00 86.94 168 VAL A C 1
ATOM 1284 O O . VAL A 1 168 ? -0.768 5.996 -2.029 1.00 86.94 168 VAL A O 1
ATOM 1287 N N . ILE A 1 169 ? -2.537 4.729 -2.489 1.00 90.50 169 ILE A N 1
ATOM 1288 C CA . ILE A 1 169 ? -1.922 3.493 -1.980 1.00 90.50 169 ILE A CA 1
ATOM 1289 C C . ILE A 1 169 ? -0.622 3.133 -2.735 1.00 90.50 169 ILE A C 1
ATOM 1291 O O . ILE A 1 169 ? 0.381 2.866 -2.074 1.00 90.50 169 ILE A O 1
ATOM 1295 N N . PRO A 1 170 ? -0.575 3.136 -4.087 1.00 90.12 170 PRO A N 1
ATOM 1296 C CA . PRO A 1 170 ? 0.679 2.983 -4.823 1.00 90.12 170 PRO A CA 1
ATOM 1297 C C . PRO A 1 170 ? 1.776 3.977 -4.420 1.00 90.12 170 PRO A C 1
ATOM 1299 O O . PRO A 1 170 ? 2.938 3.583 -4.394 1.00 90.12 170 PRO A O 1
ATOM 1302 N N . HIS A 1 171 ? 1.429 5.235 -4.128 1.00 90.12 171 HIS A N 1
ATOM 1303 C CA . HIS A 1 171 ? 2.375 6.271 -3.708 1.00 90.12 171 HIS A CA 1
ATOM 1304 C C . HIS A 1 171 ? 3.006 5.943 -2.356 1.00 90.12 171 HIS A C 1
ATOM 1306 O O . HIS A 1 171 ? 4.231 5.886 -2.253 1.00 90.12 171 HIS A O 1
ATOM 1312 N N . GLU A 1 172 ? 2.185 5.619 -1.354 1.00 90.69 172 GLU A N 1
ATOM 1313 C CA . GLU A 1 172 ? 2.689 5.216 -0.037 1.00 90.69 172 GLU A CA 1
ATOM 1314 C C . GLU A 1 172 ? 3.549 3.950 -0.121 1.00 90.69 172 GLU A C 1
ATOM 1316 O O . GLU A 1 172 ? 4.591 3.838 0.521 1.00 90.69 172 GLU A O 1
ATOM 1321 N N . ILE A 1 173 ? 3.165 3.001 -0.978 1.00 93.44 173 ILE A N 1
ATOM 1322 C CA . ILE A 1 173 ? 3.976 1.807 -1.231 1.00 93.44 173 ILE A CA 1
ATOM 1323 C C . ILE A 1 173 ? 5.285 2.162 -1.939 1.00 93.44 173 ILE A C 1
ATOM 1325 O O . ILE A 1 173 ? 6.304 1.540 -1.661 1.00 93.44 173 ILE A O 1
ATOM 1329 N N . GLY A 1 174 ? 5.299 3.177 -2.802 1.00 93.12 174 GLY A N 1
ATOM 1330 C CA . GLY A 1 174 ? 6.529 3.723 -3.367 1.00 93.12 174 GLY A CA 1
ATOM 1331 C C . GLY A 1 174 ? 7.515 4.144 -2.277 1.00 93.12 174 GLY A C 1
ATOM 1332 O O . GLY A 1 174 ? 8.676 3.743 -2.333 1.00 93.12 174 GLY A O 1
ATOM 1333 N N . HIS A 1 175 ? 7.051 4.858 -1.248 1.00 91.75 175 HIS A N 1
ATOM 1334 C CA . HIS A 1 175 ? 7.887 5.242 -0.107 1.00 91.75 175 HIS A CA 1
ATOM 1335 C C . HIS A 1 175 ? 8.404 4.038 0.678 1.00 91.75 175 HIS A C 1
ATOM 1337 O O . HIS A 1 175 ? 9.596 3.965 0.968 1.00 91.75 175 HIS A O 1
ATOM 1343 N N . ILE A 1 176 ? 7.539 3.058 0.954 1.00 93.31 176 ILE A N 1
ATOM 1344 C CA . ILE A 1 176 ? 7.923 1.799 1.616 1.00 93.31 176 ILE A CA 1
ATOM 1345 C C . ILE A 1 176 ? 9.004 1.061 0.807 1.00 93.31 176 ILE A C 1
ATOM 1347 O O . ILE A 1 176 ? 9.924 0.477 1.371 1.00 93.31 176 ILE A O 1
ATOM 1351 N N . LEU A 1 177 ? 8.934 1.132 -0.524 1.00 94.12 177 LEU A N 1
ATOM 1352 C CA . LEU A 1 177 ? 9.919 0.561 -1.441 1.00 94.12 177 LEU A CA 1
ATOM 1353 C C . LEU A 1 177 ? 11.134 1.479 -1.690 1.00 94.12 177 LEU A C 1
ATOM 1355 O O . LEU A 1 177 ? 11.918 1.218 -2.599 1.00 94.12 177 LEU A O 1
ATOM 1359 N N . GLY A 1 178 ? 11.317 2.527 -0.885 1.00 92.19 178 GLY A N 1
ATOM 1360 C CA . GLY A 1 178 ? 12.510 3.374 -0.891 1.00 92.19 178 GLY A CA 1
ATOM 1361 C C . GLY A 1 178 ? 12.464 4.561 -1.851 1.00 92.19 178 GLY A C 1
ATOM 1362 O O . GLY A 1 178 ? 13.483 5.228 -2.026 1.00 92.19 178 GLY A O 1
ATOM 1363 N N . LEU A 1 179 ? 11.318 4.858 -2.469 1.00 92.12 179 LEU A N 1
ATOM 1364 C CA . LEU A 1 179 ? 11.209 5.994 -3.377 1.00 92.12 179 LEU A CA 1
ATOM 1365 C C . LEU A 1 179 ? 11.012 7.312 -2.610 1.00 92.12 179 LEU A C 1
ATOM 1367 O O . LEU A 1 179 ? 10.055 7.440 -1.841 1.00 92.12 179 LEU A O 1
ATOM 1371 N N . PRO A 1 180 ? 11.855 8.334 -2.831 1.00 90.56 180 PRO A N 1
ATOM 1372 C CA . PRO A 1 180 ? 11.628 9.666 -2.289 1.00 90.56 180 PRO A CA 1
ATOM 1373 C C . PRO A 1 180 ? 10.612 10.444 -3.132 1.00 90.56 180 PRO A C 1
ATOM 1375 O O . PRO A 1 180 ? 10.357 10.127 -4.295 1.00 90.56 180 PRO A O 1
ATOM 1378 N N . HIS A 1 181 ? 10.082 11.532 -2.570 1.00 88.06 181 HIS A N 1
ATOM 1379 C CA . HIS A 1 181 ? 9.282 12.479 -3.342 1.00 88.06 181 HIS A CA 1
ATOM 1380 C C . HIS A 1 181 ? 10.051 13.056 -4.543 1.00 88.06 181 HIS A C 1
ATOM 1382 O O . HIS A 1 181 ? 11.228 13.415 -4.447 1.00 88.06 181 HIS A O 1
ATOM 1388 N N . ILE A 1 182 ? 9.340 13.256 -5.653 1.00 85.19 182 ILE A N 1
ATOM 1389 C CA . ILE A 1 182 ? 9.821 13.945 -6.851 1.00 85.19 182 ILE A CA 1
ATOM 1390 C C . ILE A 1 182 ? 9.053 15.257 -7.011 1.00 85.19 182 ILE A C 1
ATOM 1392 O O . ILE A 1 182 ? 7.872 15.260 -7.328 1.00 85.19 182 ILE A O 1
ATOM 1396 N N . TYR A 1 183 ? 9.732 16.392 -6.835 1.00 84.06 183 TYR A N 1
ATOM 1397 C CA . TYR A 1 183 ? 9.088 17.717 -6.810 1.00 84.06 183 TYR A CA 1
ATOM 1398 C C . TYR A 1 183 ? 9.040 18.430 -8.169 1.00 84.06 183 TYR A C 1
ATOM 1400 O O . TYR A 1 183 ? 8.380 19.458 -8.305 1.00 84.06 183 TYR A O 1
ATOM 1408 N N . TYR A 1 184 ? 9.755 17.924 -9.173 1.00 81.44 184 TYR A N 1
ATOM 1409 C CA . TYR A 1 184 ? 9.946 18.624 -10.448 1.00 81.44 184 TYR A CA 1
ATOM 1410 C C . TYR A 1 184 ? 9.007 18.155 -11.568 1.00 81.44 184 TYR A C 1
ATOM 1412 O O . TYR A 1 184 ? 8.933 18.814 -12.603 1.00 81.44 184 TYR A O 1
ATOM 1420 N N . ASP A 1 185 ? 8.290 17.044 -11.387 1.00 77.25 185 ASP A N 1
ATOM 1421 C CA . ASP A 1 185 ? 7.377 16.507 -12.397 1.00 77.25 185 ASP A CA 1
ATOM 1422 C C . ASP A 1 185 ? 6.067 16.020 -11.747 1.00 77.25 185 ASP A C 1
ATOM 1424 O O . ASP A 1 185 ? 6.051 14.979 -11.088 1.00 77.25 185 ASP A O 1
ATOM 1428 N N . PRO A 1 186 ? 4.950 16.751 -11.935 1.00 76.00 186 PRO A N 1
ATOM 1429 C CA . PRO A 1 186 ? 3.658 16.439 -11.325 1.00 76.00 186 PRO A CA 1
ATOM 1430 C C . PRO A 1 186 ? 2.985 15.186 -11.880 1.00 76.00 186 PRO A C 1
ATOM 1432 O O . PRO A 1 186 ? 1.927 14.798 -11.388 1.00 76.00 186 PRO A O 1
ATOM 1435 N N . LYS A 1 187 ? 3.568 14.574 -12.913 1.00 76.69 187 LYS A N 1
ATOM 1436 C CA . LYS A 1 187 ? 3.132 13.295 -13.465 1.00 76.69 187 LYS A CA 1
ATOM 1437 C C . LYS A 1 187 ? 3.896 12.121 -12.858 1.00 76.69 187 LYS A C 1
ATOM 1439 O O . LYS A 1 187 ? 3.687 10.994 -13.273 1.00 76.69 187 LYS A O 1
ATOM 1444 N N . ARG A 1 188 ? 4.812 12.327 -11.914 1.00 83.06 188 ARG A N 1
ATOM 1445 C CA . ARG A 1 188 ? 5.486 11.214 -11.235 1.00 83.06 188 ARG A CA 1
ATOM 1446 C C . ARG A 1 188 ? 4.594 10.643 -10.150 1.00 83.06 188 ARG A C 1
ATOM 1448 O O . ARG A 1 188 ? 3.886 11.396 -9.487 1.00 83.06 188 ARG A O 1
ATOM 1455 N N . LEU A 1 189 ? 4.672 9.322 -9.953 1.00 86.31 189 LEU A N 1
ATOM 1456 C CA . LEU A 1 189 ? 3.961 8.664 -8.855 1.00 86.31 189 LEU A CA 1
ATOM 1457 C C . LEU A 1 189 ? 4.305 9.350 -7.532 1.00 86.31 189 LEU A C 1
ATOM 1459 O O . LEU A 1 189 ? 3.407 9.698 -6.782 1.00 86.31 189 LEU A O 1
ATOM 1463 N N . MET A 1 190 ? 5.592 9.620 -7.308 1.00 87.44 190 MET A N 1
ATOM 1464 C CA . MET A 1 190 ? 6.104 10.206 -6.071 1.00 87.44 190 MET A CA 1
ATOM 1465 C C . MET A 1 190 ? 5.975 11.733 -5.994 1.00 87.44 190 MET A C 1
ATOM 1467 O O . MET A 1 190 ? 6.694 12.376 -5.233 1.00 87.44 190 MET A O 1
ATOM 1471 N N . PHE A 1 191 ? 5.103 12.360 -6.785 1.00 83.00 191 PHE A N 1
ATOM 1472 C CA . PHE A 1 191 ? 4.854 13.790 -6.629 1.00 83.00 191 PHE A CA 1
ATOM 1473 C C . PHE A 1 191 ? 4.035 14.057 -5.347 1.00 83.00 191 PHE A C 1
ATOM 1475 O O . PHE A 1 191 ? 3.003 13.417 -5.155 1.00 83.00 191 PHE A O 1
ATOM 1482 N N . PRO A 1 192 ? 4.434 15.011 -4.486 1.00 75.50 192 PRO A N 1
ATOM 1483 C CA . PRO A 1 192 ? 3.927 15.169 -3.113 1.00 75.50 192 PRO A CA 1
ATOM 1484 C C . PRO A 1 192 ? 2.571 15.894 -3.016 1.00 75.50 192 PRO A C 1
ATOM 1486 O O . PRO A 1 192 ? 2.369 16.739 -2.146 1.00 75.50 192 PRO A O 1
ATOM 1489 N N . THR A 1 193 ? 1.632 15.654 -3.935 1.00 65.38 193 THR A N 1
ATOM 1490 C CA . THR A 1 193 ? 0.302 16.281 -3.852 1.00 65.38 193 THR A CA 1
ATOM 1491 C C . THR A 1 193 ? -0.804 15.301 -4.170 1.00 65.38 193 THR A C 1
ATOM 1493 O O . THR A 1 193 ? -0.814 14.722 -5.253 1.00 65.38 193 THR A O 1
ATOM 1496 N N . SER A 1 194 ? -1.813 15.268 -3.310 1.00 54.25 194 SER A N 1
ATOM 1497 C CA . SER A 1 194 ? -3.049 14.515 -3.497 1.00 54.25 194 SER A CA 1
ATOM 1498 C C . SER A 1 194 ? -4.176 15.303 -4.178 1.00 54.25 194 SER A C 1
ATOM 1500 O O . SER A 1 194 ? -5.341 14.915 -4.108 1.00 54.25 194 SER A O 1
ATOM 1502 N N . SER A 1 195 ? -3.878 16.445 -4.818 1.00 48.69 195 SER A N 1
ATOM 1503 C CA . SER A 1 195 ? -4.932 17.246 -5.451 1.00 48.69 195 SER A CA 1
ATOM 1504 C C . SER A 1 195 ? -5.663 16.425 -6.525 1.00 48.69 195 SER A C 1
ATOM 1506 O O . SER A 1 195 ? -5.069 16.066 -7.545 1.00 48.69 195 SER A O 1
ATOM 1508 N N . GLU A 1 196 ? -6.961 16.202 -6.294 1.00 47.12 196 GLU A N 1
ATOM 1509 C CA . GLU A 1 196 ? -7.930 15.423 -7.092 1.00 47.12 196 GLU A CA 1
ATOM 1510 C C . GLU A 1 196 ? -7.881 15.718 -8.607 1.00 47.12 196 GLU A C 1
ATOM 1512 O O . GLU A 1 196 ? -8.283 14.910 -9.441 1.00 47.12 196 GLU A O 1
ATOM 1517 N N . ALA A 1 197 ? -7.344 16.871 -9.003 1.00 45.47 197 ALA A N 1
ATOM 1518 C CA . ALA A 1 197 ? -7.228 17.288 -10.394 1.00 45.47 197 ALA A CA 1
ATOM 1519 C C . ALA A 1 197 ? -6.141 16.558 -11.210 1.00 45.47 197 ALA A C 1
ATOM 1521 O O . ALA A 1 197 ? -6.107 16.718 -12.429 1.00 45.47 197 ALA A O 1
ATOM 1522 N N . ARG A 1 198 ? -5.213 15.817 -10.586 1.00 52.72 198 ARG A N 1
ATOM 1523 C CA . ARG A 1 198 ? -4.014 15.318 -11.297 1.00 52.72 198 ARG A CA 1
ATOM 1524 C C . ARG A 1 198 ? -4.061 13.833 -11.637 1.00 52.72 198 ARG A C 1
ATOM 1526 O O . ARG A 1 198 ? -3.424 13.417 -12.600 1.00 52.72 198 ARG A O 1
ATOM 1533 N N . TRP A 1 199 ? -4.781 13.049 -10.844 1.00 53.38 199 TRP A N 1
ATOM 1534 C CA . TRP A 1 199 ? -4.699 11.583 -10.812 1.00 53.38 199 TRP A CA 1
ATOM 1535 C C . TRP A 1 199 ? -5.986 10.908 -11.347 1.00 53.38 199 TRP A C 1
A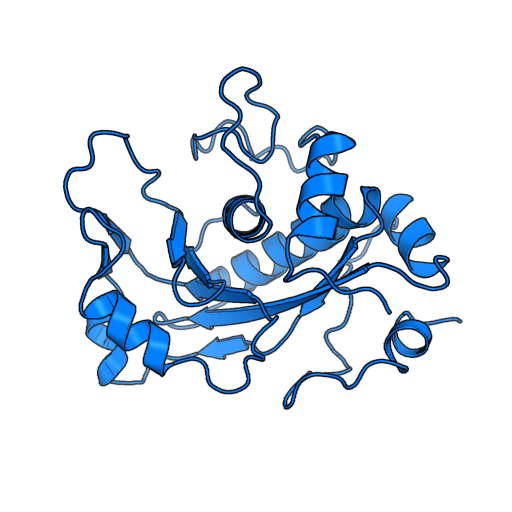TOM 1537 O O . TRP A 1 199 ? -6.104 9.685 -11.396 1.00 53.38 199 TRP A O 1
ATOM 1547 N N . THR A 1 200 ? -6.937 11.719 -11.829 1.00 47.16 200 THR A N 1
ATOM 1548 C CA . THR A 1 200 ? -8.304 11.336 -12.227 1.00 47.16 200 THR A CA 1
ATOM 1549 C C . THR A 1 200 ? -8.481 10.926 -13.693 1.00 47.16 200 THR A C 1
ATOM 1551 O O . THR A 1 200 ? -9.546 10.426 -14.060 1.00 47.16 200 THR A O 1
ATOM 1554 N N . ASN A 1 201 ? -7.451 11.044 -14.541 1.00 48.66 201 ASN A N 1
ATOM 1555 C CA . ASN A 1 201 ? -7.500 10.485 -15.895 1.00 48.66 201 ASN A CA 1
ATOM 1556 C C . ASN A 1 201 ? -7.023 9.025 -15.897 1.00 48.66 201 ASN A C 1
ATOM 1558 O O . ASN A 1 201 ? -5.844 8.710 -16.004 1.00 48.66 201 ASN A O 1
ATOM 1562 N N . TRP A 1 202 ? -8.010 8.141 -15.794 1.00 45.09 202 TRP A N 1
ATOM 1563 C CA . TRP A 1 202 ? -8.000 6.679 -15.909 1.00 45.09 202 TRP A CA 1
ATOM 1564 C C . TRP A 1 202 ? -7.380 6.106 -17.201 1.00 45.09 202 TRP A C 1
ATOM 1566 O O . TRP A 1 202 ? -7.181 4.890 -17.296 1.00 45.09 202 TRP A O 1
ATOM 1576 N N . GLU A 1 203 ? -7.046 6.945 -18.186 1.00 46.25 203 GLU A N 1
ATOM 1577 C CA . GLU A 1 203 ? -6.255 6.547 -19.350 1.00 46.25 203 GLU A CA 1
ATOM 1578 C C . GLU A 1 203 ? -4.785 6.391 -18.942 1.00 46.25 203 GLU A C 1
ATOM 1580 O O . GLU A 1 203 ? -3.976 7.309 -19.005 1.00 46.25 203 GLU A O 1
ATOM 1585 N N . ILE A 1 204 ? -4.500 5.191 -18.433 1.00 47.56 204 ILE A N 1
ATOM 1586 C CA . ILE A 1 204 ? -3.236 4.451 -18.494 1.00 47.56 204 ILE A CA 1
ATOM 1587 C C . ILE A 1 204 ? -2.124 5.240 -19.216 1.00 47.56 204 ILE A C 1
ATOM 1589 O O . ILE A 1 204 ? -2.177 5.374 -20.434 1.00 47.56 204 ILE A O 1
ATOM 1593 N N . ASP A 1 205 ? -1.081 5.622 -18.462 1.00 50.91 205 ASP A N 1
ATOM 1594 C CA . ASP A 1 205 ? 0.196 6.207 -18.927 1.00 50.91 205 ASP A CA 1
ATOM 1595 C C . ASP A 1 205 ? 0.247 7.753 -19.002 1.00 50.91 205 ASP A C 1
ATOM 1597 O O . ASP A 1 205 ? 0.231 8.338 -20.085 1.00 50.91 205 ASP A O 1
ATOM 1601 N N . PRO A 1 206 ? 0.422 8.449 -17.857 1.00 52.41 206 PRO A N 1
ATOM 1602 C CA . PRO A 1 206 ? 1.800 8.881 -17.624 1.00 52.41 206 PRO A CA 1
ATOM 1603 C C . PRO A 1 206 ? 2.191 9.020 -16.143 1.00 52.41 206 PRO A C 1
ATOM 1605 O O . PRO A 1 206 ? 2.946 9.932 -15.832 1.00 52.41 206 PRO A O 1
ATOM 1608 N N . LEU A 1 207 ? 1.745 8.154 -15.223 1.00 58.19 207 LEU A N 1
ATOM 1609 C CA . LEU A 1 207 ? 2.515 8.006 -13.979 1.00 58.19 207 LEU A CA 1
ATOM 1610 C C . LEU A 1 207 ? 3.777 7.203 -14.301 1.00 58.19 207 LEU A C 1
ATOM 1612 O O . LEU A 1 207 ? 3.759 5.974 -14.360 1.00 58.19 207 LEU A O 1
ATOM 1616 N N . VAL A 1 208 ? 4.853 7.916 -14.633 1.00 74.88 208 VAL A N 1
ATOM 1617 C CA . VAL A 1 208 ? 6.117 7.311 -15.061 1.00 74.88 208 VAL A CA 1
ATOM 1618 C C . VAL A 1 208 ? 7.000 7.131 -13.838 1.00 74.88 208 VAL A C 1
ATOM 1620 O O . VAL A 1 208 ? 7.559 8.096 -13.330 1.00 74.88 208 VAL A O 1
ATOM 1623 N N . LEU A 1 209 ? 7.161 5.893 -13.384 1.00 85.00 209 LEU A N 1
ATOM 1624 C CA . LEU A 1 209 ? 8.377 5.517 -12.670 1.00 85.00 209 LEU A CA 1
ATOM 1625 C C . LEU A 1 209 ? 9.500 5.394 -13.704 1.00 85.00 209 LEU A C 1
ATOM 1627 O O . LEU A 1 209 ? 9.313 4.809 -14.776 1.00 85.00 209 LEU A O 1
ATOM 1631 N N . SER A 1 210 ? 10.644 5.988 -13.404 1.00 88.38 210 SER A N 1
ATOM 1632 C CA . SER A 1 210 ? 11.865 5.860 -14.190 1.00 88.38 210 SER A CA 1
ATOM 1633 C C . SER A 1 210 ? 12.497 4.488 -13.982 1.00 88.38 210 SER A C 1
ATOM 1635 O O . SER A 1 210 ? 12.148 3.750 -13.063 1.00 88.38 210 SER A O 1
ATOM 1637 N N . THR A 1 211 ? 13.455 4.147 -14.841 1.00 89.62 211 THR A N 1
ATOM 1638 C CA . THR A 1 211 ? 14.279 2.946 -14.664 1.00 89.62 211 THR A CA 1
ATOM 1639 C C . THR A 1 211 ? 14.964 2.921 -13.297 1.00 89.62 211 THR A C 1
ATOM 1641 O O . THR A 1 211 ? 15.005 1.860 -12.680 1.00 89.62 211 THR A O 1
ATOM 1644 N N . ASP A 1 212 ? 15.441 4.072 -12.816 1.00 91.38 212 ASP A N 1
ATOM 1645 C CA . ASP A 1 212 ? 16.116 4.183 -11.520 1.00 91.38 212 ASP A CA 1
ATOM 1646 C C . ASP A 1 212 ? 15.133 3.948 -10.368 1.00 91.38 212 ASP A C 1
ATOM 1648 O O . ASP A 1 212 ? 15.408 3.132 -9.498 1.00 91.38 212 ASP A O 1
ATOM 1652 N N . GLU A 1 213 ? 13.926 4.523 -10.430 1.00 93.56 213 GLU A N 1
ATOM 1653 C CA . GLU A 1 213 ? 12.878 4.237 -9.436 1.00 93.56 213 GLU A CA 1
ATOM 1654 C C . GLU A 1 213 ? 12.508 2.741 -9.411 1.00 93.56 213 GLU A C 1
ATOM 1656 O O . GLU A 1 213 ? 12.376 2.147 -8.344 1.00 93.56 213 GLU A O 1
ATOM 1661 N N . TYR A 1 214 ? 12.398 2.072 -10.566 1.00 93.44 214 TYR A N 1
ATOM 1662 C CA . TYR A 1 214 ? 12.178 0.619 -10.566 1.00 93.44 214 TYR A CA 1
ATOM 1663 C C . TYR A 1 214 ? 13.349 -0.160 -9.962 1.00 93.44 214 TYR A C 1
ATOM 1665 O O . TYR A 1 214 ? 13.127 -1.199 -9.337 1.00 93.44 214 TYR A O 1
ATOM 1673 N N . LEU A 1 215 ? 14.585 0.298 -10.165 1.00 93.94 215 LEU A N 1
ATOM 1674 C CA . LEU A 1 215 ? 15.769 -0.336 -9.595 1.00 93.94 215 LEU A CA 1
ATOM 1675 C C . LEU A 1 215 ? 15.801 -0.170 -8.071 1.00 93.94 215 LEU A C 1
ATOM 1677 O O . LEU A 1 215 ? 16.045 -1.148 -7.365 1.00 93.94 215 LEU A O 1
ATOM 1681 N N . ASP A 1 216 ? 15.482 1.019 -7.570 1.00 94.94 216 ASP A N 1
ATOM 1682 C CA . ASP A 1 216 ? 15.378 1.298 -6.137 1.00 94.94 216 ASP A CA 1
ATOM 1683 C C . ASP A 1 216 ? 14.314 0.407 -5.488 1.00 94.94 216 ASP A C 1
ATOM 1685 O O . ASP A 1 216 ? 14.597 -0.300 -4.518 1.00 94.94 216 ASP A O 1
ATOM 1689 N N . MET A 1 217 ? 13.131 0.305 -6.104 1.00 94.94 217 MET A N 1
ATOM 1690 C CA . MET A 1 217 ? 12.061 -0.570 -5.618 1.00 94.94 217 MET A CA 1
ATOM 1691 C C . MET A 1 217 ? 12.477 -2.042 -5.537 1.00 94.94 217 MET A C 1
ATOM 1693 O O . MET A 1 217 ? 12.082 -2.747 -4.602 1.00 94.94 217 MET A O 1
ATOM 1697 N N . LYS A 1 218 ? 13.264 -2.533 -6.501 1.00 93.75 218 LYS A N 1
ATOM 1698 C CA . LYS A 1 218 ? 13.801 -3.905 -6.484 1.00 93.75 218 LYS A CA 1
ATOM 1699 C C . LYS A 1 218 ? 14.820 -4.123 -5.373 1.00 93.75 218 LYS A C 1
ATOM 1701 O O . LYS A 1 218 ? 14.896 -5.225 -4.840 1.00 93.75 218 LYS A O 1
ATOM 1706 N N . ASN A 1 219 ? 15.562 -3.081 -5.012 1.00 93.81 219 ASN A N 1
ATOM 1707 C CA . ASN A 1 219 ? 16.604 -3.121 -3.991 1.00 93.81 219 ASN A CA 1
ATOM 1708 C C . ASN A 1 219 ? 16.091 -2.801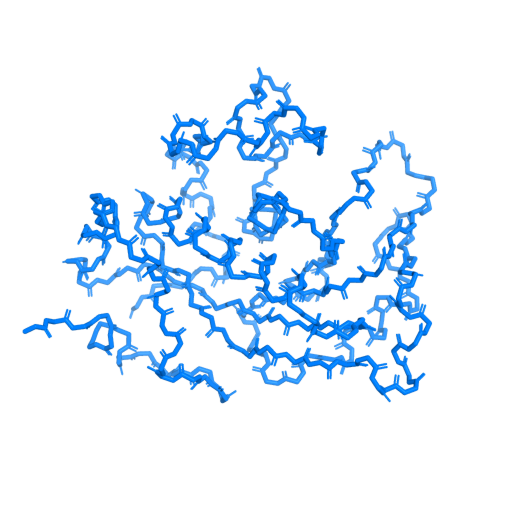 -2.573 1.00 93.81 219 ASN A C 1
ATOM 1710 O O . ASN A 1 219 ? 16.867 -2.886 -1.625 1.00 93.81 219 ASN A O 1
ATOM 1714 N N . SER A 1 220 ? 14.799 -2.492 -2.410 1.00 90.62 220 SER A N 1
ATOM 1715 C CA . SER A 1 220 ? 14.144 -2.069 -1.154 1.00 90.62 220 SER A CA 1
ATOM 1716 C C . SER A 1 220 ? 14.219 -3.039 0.034 1.00 90.62 220 SER A C 1
ATOM 1718 O O . SER A 1 220 ? 13.690 -2.751 1.102 1.00 90.62 220 SER A O 1
ATOM 1720 N N . GLY A 1 221 ? 14.804 -4.228 -0.122 1.00 89.62 221 GLY A N 1
ATOM 1721 C CA . GLY A 1 221 ? 14.799 -5.277 0.900 1.00 89.62 221 GLY A CA 1
ATOM 1722 C C . GLY A 1 221 ? 13.441 -5.969 1.079 1.00 89.62 221 GLY A C 1
ATOM 1723 O O . GLY A 1 221 ? 13.425 -7.123 1.496 1.00 89.62 221 GLY A O 1
ATOM 1724 N N . ILE A 1 222 ? 12.334 -5.327 0.699 1.00 91.50 222 ILE A N 1
ATOM 1725 C CA . ILE A 1 222 ? 10.962 -5.861 0.711 1.00 91.50 222 ILE A CA 1
ATOM 1726 C C . ILE A 1 222 ? 10.696 -6.674 -0.557 1.00 91.50 222 ILE A C 1
ATOM 1728 O O . ILE A 1 222 ? 10.220 -7.810 -0.504 1.00 91.50 222 ILE A O 1
ATOM 1732 N N . THR A 1 223 ? 11.058 -6.121 -1.714 1.00 91.44 223 THR A N 1
ATOM 1733 C CA . THR A 1 223 ? 10.957 -6.822 -2.995 1.00 91.44 223 THR A CA 1
ATOM 1734 C C . THR A 1 223 ? 11.912 -8.014 -3.011 1.00 91.44 223 THR A C 1
ATOM 1736 O O . THR A 1 223 ? 13.119 -7.858 -2.836 1.00 91.44 223 THR A O 1
ATOM 1739 N N . LYS A 1 224 ? 11.389 -9.224 -3.231 1.00 87.94 224 LYS A N 1
ATOM 1740 C CA . LYS A 1 224 ? 12.206 -10.444 -3.304 1.00 87.94 224 LYS A CA 1
ATOM 1741 C C . LYS A 1 224 ? 12.242 -10.998 -4.713 1.00 87.94 224 LYS A C 1
ATOM 1743 O O . LYS A 1 224 ? 11.239 -10.950 -5.427 1.00 87.94 224 LYS A O 1
ATOM 1748 N N . SER A 1 225 ? 13.368 -11.597 -5.078 1.00 81.62 225 SER A N 1
ATOM 1749 C CA . SER A 1 225 ? 13.399 -12.489 -6.227 1.00 81.62 225 SER A CA 1
ATOM 1750 C C . SER A 1 225 ? 12.513 -13.711 -5.962 1.00 81.62 225 SER A C 1
ATOM 1752 O O . SER A 1 225 ? 12.219 -14.058 -4.810 1.00 81.62 225 SER A O 1
ATOM 1754 N N . CYS A 1 226 ? 12.079 -14.358 -7.038 1.00 66.94 226 CYS A N 1
ATOM 1755 C CA . CYS A 1 226 ? 11.832 -15.787 -6.948 1.00 66.94 226 CYS A CA 1
ATOM 1756 C C . CYS A 1 226 ? 13.192 -16.524 -6.784 1.00 66.94 226 CYS A C 1
ATOM 1758 O O . CYS A 1 226 ? 13.141 -17.719 -6.448 1.00 66.94 226 CYS A O 1
#